Protein AF-A0A2N5VYJ1-F1 (afdb_monomer_lite)

pLDDT: mean 76.01, std 21.29, range [32.59, 98.25]

Organism: NCBI:txid200324

Radius of gyration: 21.52 Å; chains: 1; bounding box: 70×34×69 Å

Foldseek 3Di:
DDDDPDDQALLVLLVVLCVCLVDVLNVVVVVVVVVVCVVVVVDDPQCVLLVVVQSLLLVLLLVLCVVPPPPCPPPRDPVNDARRLRDKGFPQSSCCSSPVDHLVPDDQDPDDPVLSCQNRPQWIFFAREEDEDADADELVNLLVCVVNRYWYAYDPPQFPAGIKHWIFRHDPPDPDRDSQRIEIEGEAGDDPVDPDDPVPDCVQVDCVNRVYHRPYPHDYGYHYHYPDDPPDPDPDDDDDDDDDDDDRPDPDPPDDDDPPDDDDDD

Sequence (266 aa):
MLVSEYPSQFTLSSAANSYLARDDAWLIQFISILTLTRRQGYVNTGDIGEIVSHIILLRAMQETMKKTRPNTGANSDPNSLTMPFGHSVPLVDFLETLTGMTRDKLDFGPIDDENKTKLLDEGQLFWNHFVSIDFTPTSADLLQQLYRGAAVQYKPYQKEFDPLFTIYLKSEQDDTLEENRITMCGVQVQNWKQTYKLDAEPRHSTPSNAGINLKQRNPYLVLSFSLSDSKSHPKTLQGDKTWPQVSPPALLPPQSESTTTPKRAL

Structure (mmCIF, N/CA/C/O backbone):
data_AF-A0A2N5VYJ1-F1
#
_entry.id   AF-A0A2N5VYJ1-F1
#
loop_
_atom_site.group_PDB
_atom_site.id
_atom_site.type_symbol
_atom_site.label_atom_id
_atom_site.label_alt_id
_atom_site.label_comp_id
_atom_site.label_asym_id
_atom_site.label_entity_id
_atom_site.label_seq_id
_atom_site.pdbx_PDB_ins_code
_atom_site.Cartn_x
_atom_site.Cartn_y
_atom_site.Cartn_z
_atom_site.occupancy
_atom_site.B_iso_or_equiv
_atom_site.auth_seq_id
_atom_site.auth_comp_id
_atom_site.auth_asym_id
_atom_site.auth_atom_id
_atom_site.pdbx_PDB_model_num
ATOM 1 N N . MET A 1 1 ? 16.291 12.386 -15.757 1.00 38.22 1 MET A N 1
ATOM 2 C CA . MET A 1 1 ? 14.994 12.396 -15.054 1.00 38.22 1 MET A CA 1
ATOM 3 C C . MET A 1 1 ? 13.900 12.373 -16.109 1.00 38.22 1 MET A C 1
ATOM 5 O O . MET A 1 1 ? 13.793 13.325 -16.868 1.00 38.22 1 MET A O 1
ATOM 9 N N . LEU A 1 2 ? 13.186 11.255 -16.236 1.00 40.91 2 LEU A N 1
ATOM 10 C CA . LEU A 1 2 ? 11.995 11.156 -17.084 1.00 40.91 2 LEU A CA 1
ATOM 11 C C . LEU A 1 2 ? 10.824 11.675 -16.247 1.00 40.91 2 LEU A C 1
ATOM 13 O O . LEU A 1 2 ? 10.427 11.019 -15.290 1.00 40.91 2 LEU A O 1
ATOM 17 N N . VAL A 1 3 ? 10.339 12.876 -16.557 1.00 44.59 3 VAL A N 1
ATOM 18 C CA . VAL A 1 3 ? 9.156 13.458 -15.912 1.00 44.59 3 VAL A CA 1
ATOM 19 C C . VAL A 1 3 ? 8.003 13.303 -16.884 1.00 44.59 3 VAL A C 1
ATOM 21 O O . VAL A 1 3 ? 8.050 13.853 -17.981 1.00 44.59 3 VAL A O 1
ATOM 24 N N . SER A 1 4 ? 6.988 12.532 -16.507 1.00 47.53 4 SER A N 1
ATOM 25 C CA . SER A 1 4 ? 5.709 12.585 -17.209 1.00 47.53 4 SER A CA 1
ATOM 26 C C . SER A 1 4 ? 4.923 13.752 -16.627 1.00 47.53 4 SER A C 1
ATOM 28 O O . SER A 1 4 ? 4.545 13.716 -15.459 1.00 47.53 4 SER A O 1
ATOM 30 N N . GLU A 1 5 ? 4.715 14.800 -17.423 1.00 44.56 5 GLU A N 1
ATOM 31 C CA . GLU A 1 5 ? 3.908 15.970 -17.043 1.00 44.56 5 GLU A CA 1
ATOM 32 C C . GLU A 1 5 ? 2.399 15.722 -17.193 1.00 44.56 5 GLU A C 1
ATOM 34 O O . GLU A 1 5 ? 1.588 16.615 -16.950 1.00 44.56 5 GLU A O 1
ATOM 39 N N . TYR A 1 6 ? 1.994 14.510 -17.588 1.00 52.12 6 TYR A N 1
ATOM 40 C CA . TYR A 1 6 ? 0.580 14.173 -17.639 1.00 52.12 6 TYR A CA 1
ATOM 41 C C . TYR A 1 6 ? 0.013 14.115 -16.216 1.00 52.12 6 TYR A C 1
ATOM 43 O O . TYR A 1 6 ? 0.545 13.372 -15.384 1.00 52.12 6 TYR A O 1
ATOM 51 N N . PRO A 1 7 ? -1.076 14.853 -15.917 1.00 57.19 7 PRO A N 1
ATOM 52 C CA . PRO A 1 7 ? -1.750 14.716 -14.636 1.00 57.19 7 PRO A CA 1
ATOM 53 C C . PRO A 1 7 ? -2.136 13.251 -14.460 1.00 57.19 7 PRO A C 1
ATOM 55 O O . PRO A 1 7 ? -2.569 12.607 -15.417 1.00 57.19 7 PRO A O 1
ATOM 58 N N . SER A 1 8 ? -1.952 12.708 -13.256 1.00 63.72 8 SER A N 1
ATOM 59 C CA . SER A 1 8 ? -2.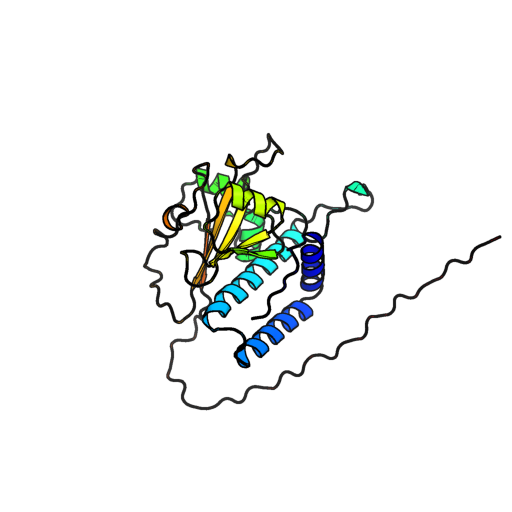283 11.309 -13.018 1.00 63.72 8 SER A CA 1
ATOM 60 C C . SER A 1 8 ? -3.781 11.094 -13.259 1.00 63.72 8 SER A C 1
ATOM 62 O O . SER A 1 8 ? -4.636 11.602 -12.533 1.00 63.72 8 SER A O 1
ATOM 64 N N . GLN A 1 9 ? -4.103 10.416 -14.360 1.00 73.69 9 GLN A N 1
ATOM 65 C CA . GLN A 1 9 ? -5.475 10.125 -14.750 1.00 73.69 9 GLN A CA 1
ATOM 66 C C . GLN A 1 9 ? -5.776 8.691 -14.357 1.00 73.69 9 GLN A C 1
ATOM 68 O O . GLN A 1 9 ? -5.181 7.755 -14.893 1.00 73.69 9 GLN A O 1
ATOM 73 N N . PHE A 1 10 ? -6.736 8.534 -13.449 1.00 74.62 10 PHE A N 1
ATOM 74 C CA . PHE A 1 10 ? -7.190 7.246 -12.937 1.00 74.62 10 PHE A CA 1
ATOM 75 C C . PHE A 1 10 ? -7.404 6.196 -14.045 1.00 74.62 10 PHE A C 1
ATOM 77 O O . PHE A 1 10 ? -6.930 5.065 -13.936 1.00 74.62 10 PHE A O 1
ATOM 84 N N . THR A 1 11 ? -8.036 6.593 -15.153 1.00 79.56 11 THR A N 1
ATOM 85 C CA . THR A 1 11 ? -8.308 5.733 -16.314 1.00 79.56 11 THR A CA 1
ATOM 86 C C . THR A 1 11 ? -7.036 5.249 -17.013 1.00 79.56 11 THR A C 1
ATOM 88 O O . THR A 1 11 ? -6.935 4.071 -17.355 1.00 79.56 11 THR A O 1
ATOM 91 N N . LEU A 1 12 ? -6.044 6.126 -17.207 1.00 83.25 12 LEU A N 1
ATOM 92 C CA . LEU A 1 12 ? -4.772 5.754 -17.837 1.00 83.25 12 LEU A CA 1
ATOM 93 C C . LEU A 1 12 ? -3.963 4.828 -16.927 1.00 83.25 12 LEU A C 1
ATOM 95 O O . LEU A 1 12 ? -3.415 3.833 -17.398 1.00 83.25 12 LEU A O 1
ATOM 99 N N . SER A 1 13 ? -3.945 5.107 -15.621 1.00 85.50 13 SER A N 1
ATOM 100 C CA . SER A 1 13 ? -3.314 4.233 -14.630 1.00 85.50 13 SER A CA 1
ATOM 101 C C . SER A 1 13 ? -3.974 2.852 -14.604 1.00 85.50 13 SER A C 1
ATOM 103 O O . SER A 1 13 ? -3.278 1.839 -14.620 1.00 85.50 13 SER A O 1
ATOM 105 N N . SER A 1 14 ? -5.307 2.779 -14.642 1.00 85.81 14 SER A N 1
ATOM 106 C CA . SER A 1 14 ? -6.056 1.516 -14.730 1.00 85.81 14 SER A CA 1
ATOM 107 C C . SER A 1 14 ? -5.715 0.726 -16.005 1.00 85.81 14 SER A C 1
ATOM 109 O O . SER A 1 14 ? -5.438 -0.477 -15.939 1.00 85.81 14 SER A O 1
ATOM 111 N N . ALA A 1 15 ? -5.632 1.392 -17.162 1.00 86.06 15 ALA A N 1
ATOM 112 C CA . ALA A 1 15 ? -5.220 0.758 -18.414 1.00 86.06 15 ALA A CA 1
ATOM 113 C C . ALA A 1 15 ? -3.768 0.244 -18.359 1.00 86.06 15 ALA A C 1
ATOM 115 O O . ALA A 1 15 ? -3.497 -0.885 -18.771 1.00 86.06 15 ALA A O 1
ATOM 116 N N . ALA A 1 16 ? -2.842 1.026 -17.795 1.00 86.50 16 ALA A N 1
ATOM 117 C CA . ALA A 1 16 ? -1.449 0.618 -17.614 1.00 86.50 16 ALA A CA 1
ATOM 118 C C . ALA A 1 16 ? -1.323 -0.602 -16.687 1.00 86.50 16 ALA A C 1
ATOM 120 O O . ALA A 1 16 ? -0.599 -1.544 -17.006 1.00 86.50 16 ALA A O 1
ATOM 121 N N . ASN A 1 17 ? -2.077 -0.635 -15.584 1.00 87.88 17 ASN A N 1
ATOM 122 C CA . ASN A 1 17 ? -2.140 -1.810 -14.711 1.00 87.88 17 ASN A CA 1
ATOM 123 C C . ASN A 1 17 ? -2.677 -3.030 -15.446 1.00 87.88 17 ASN A C 1
ATOM 125 O O . ASN A 1 17 ? -2.107 -4.109 -15.334 1.00 87.88 17 ASN A O 1
ATOM 129 N N . SER A 1 18 ? -3.723 -2.847 -16.250 1.00 86.88 18 SER A N 1
ATOM 130 C CA . SER A 1 18 ? -4.285 -3.924 -17.066 1.00 86.88 18 SER A CA 1
ATOM 131 C C . SER A 1 18 ? -3.264 -4.510 -18.027 1.00 86.88 18 SER A C 1
ATOM 133 O O . SER A 1 18 ? -3.185 -5.727 -18.172 1.00 86.88 18 SER A O 1
ATOM 135 N N . TYR A 1 19 ? -2.457 -3.653 -18.650 1.00 87.06 19 TYR A N 1
ATOM 136 C CA . TYR A 1 19 ? -1.388 -4.076 -19.541 1.00 87.06 19 TYR A CA 1
ATOM 137 C C . TYR A 1 19 ? -0.293 -4.852 -18.796 1.00 87.06 19 TYR A C 1
ATOM 139 O O . TYR A 1 19 ? 0.056 -5.960 -19.198 1.00 87.06 19 TYR A O 1
ATOM 147 N N . LEU A 1 20 ? 0.210 -4.304 -17.683 1.00 86.00 20 LEU A N 1
ATOM 148 C CA . LEU A 1 20 ? 1.278 -4.920 -16.885 1.00 86.00 20 LEU A CA 1
ATOM 149 C C . LEU A 1 20 ? 0.851 -6.235 -16.221 1.00 86.00 20 LEU A C 1
ATOM 151 O O . LEU A 1 20 ? 1.668 -7.135 -16.057 1.00 86.00 20 LEU A O 1
ATOM 155 N N . ALA A 1 21 ? -0.419 -6.354 -15.840 1.00 86.56 21 ALA A N 1
ATOM 156 C CA . ALA A 1 21 ? -0.949 -7.522 -15.149 1.00 86.56 21 ALA A CA 1
ATOM 157 C C . ALA A 1 21 ? -1.445 -8.631 -16.094 1.00 86.56 21 ALA A C 1
ATOM 159 O O . ALA A 1 21 ? -1.827 -9.699 -15.608 1.00 86.56 21 ALA A O 1
ATOM 160 N N . ARG A 1 22 ? -1.476 -8.379 -17.412 1.00 84.88 22 ARG A N 1
ATOM 161 C CA . ARG A 1 22 ? -1.956 -9.321 -18.436 1.00 84.88 22 ARG A CA 1
ATOM 162 C C . ARG A 1 22 ? -1.013 -10.504 -18.636 1.00 84.88 22 ARG A C 1
ATOM 164 O O . ARG A 1 22 ? -1.488 -11.618 -18.828 1.00 84.88 22 ARG A O 1
ATOM 171 N N . ASP A 1 23 ? 0.289 -10.245 -18.649 1.00 87.00 23 ASP A N 1
ATOM 172 C CA . ASP A 1 23 ? 1.327 -11.250 -18.875 1.00 87.00 23 ASP A CA 1
ATOM 173 C C . ASP A 1 23 ? 2.600 -10.832 -18.138 1.00 87.00 23 ASP A C 1
ATOM 175 O O . ASP A 1 23 ? 3.087 -9.707 -18.293 1.00 87.00 23 ASP A O 1
ATOM 179 N N . ASP A 1 24 ? 3.149 -11.749 -17.349 1.00 89.25 24 ASP A N 1
ATOM 180 C CA . ASP A 1 24 ? 4.354 -11.525 -16.556 1.00 89.25 24 ASP A CA 1
ATOM 181 C C . ASP A 1 24 ? 5.572 -11.217 -17.431 1.00 89.25 24 ASP A C 1
ATOM 183 O O . ASP A 1 24 ? 6.485 -10.522 -16.979 1.00 89.25 24 ASP A O 1
ATOM 187 N N . ALA A 1 25 ? 5.563 -11.630 -18.703 1.00 91.88 25 ALA A N 1
ATOM 188 C CA . ALA A 1 25 ? 6.578 -11.248 -19.677 1.00 91.88 25 ALA A CA 1
ATOM 189 C C . ALA A 1 25 ? 6.719 -9.719 -19.807 1.00 91.88 25 ALA A C 1
ATOM 191 O O . ALA A 1 25 ? 7.842 -9.219 -19.917 1.00 91.88 25 ALA A O 1
ATOM 192 N N . TRP A 1 26 ? 5.616 -8.962 -19.726 1.00 88.19 26 TRP A N 1
ATOM 193 C CA . TRP A 1 26 ? 5.655 -7.497 -19.790 1.00 88.19 26 TRP A CA 1
ATOM 194 C C . TRP A 1 26 ? 6.308 -6.888 -18.558 1.00 88.19 26 TRP A C 1
ATOM 196 O O . TRP A 1 26 ? 7.148 -5.996 -18.687 1.00 88.19 26 TRP A O 1
ATOM 206 N N . LEU A 1 27 ? 5.968 -7.388 -17.369 1.00 88.62 27 LEU A N 1
ATOM 207 C CA . LEU A 1 27 ? 6.586 -6.937 -16.126 1.00 88.62 27 LEU A CA 1
ATOM 208 C C . LEU A 1 27 ? 8.090 -7.250 -16.118 1.00 88.62 27 LEU A C 1
ATOM 210 O O . LEU A 1 27 ? 8.900 -6.376 -15.809 1.00 88.62 27 LEU A O 1
ATOM 214 N N . ILE A 1 28 ? 8.475 -8.460 -16.536 1.00 90.75 28 ILE A N 1
ATOM 215 C CA . ILE A 1 28 ? 9.877 -8.879 -16.672 1.00 90.75 28 ILE A CA 1
ATOM 216 C C . ILE A 1 28 ? 10.625 -7.977 -17.660 1.00 90.75 28 ILE A C 1
ATOM 218 O O . ILE A 1 28 ? 11.751 -7.548 -17.384 1.00 90.75 28 ILE A O 1
ATOM 222 N N . GLN A 1 29 ? 10.012 -7.646 -18.798 1.00 90.06 29 GLN A N 1
ATOM 223 C CA . GLN A 1 29 ? 10.599 -6.728 -19.771 1.00 90.06 29 GLN A CA 1
ATOM 224 C C . GLN A 1 29 ? 10.783 -5.326 -19.178 1.00 90.06 29 GLN A C 1
ATOM 226 O O . GLN A 1 29 ? 11.846 -4.729 -19.349 1.00 90.06 29 GLN A O 1
ATOM 231 N N . PHE A 1 30 ? 9.799 -4.818 -18.433 1.00 87.50 30 PHE A N 1
ATOM 232 C CA . PHE A 1 30 ? 9.884 -3.516 -17.769 1.00 87.50 30 PHE A CA 1
ATOM 233 C C . PHE A 1 30 ? 11.028 -3.472 -16.750 1.00 87.50 30 PHE A C 1
ATOM 235 O O . PHE A 1 30 ? 11.848 -2.555 -16.775 1.00 87.50 30 PHE A O 1
ATOM 242 N N . ILE A 1 31 ? 11.146 -4.505 -15.908 1.00 90.06 31 ILE A N 1
ATOM 243 C CA . ILE A 1 31 ? 12.253 -4.657 -14.951 1.00 90.06 31 ILE A CA 1
ATOM 244 C C . ILE A 1 31 ? 13.599 -4.715 -15.686 1.00 90.06 31 ILE A C 1
ATOM 246 O O . ILE A 1 31 ? 14.575 -4.094 -15.256 1.00 90.06 31 ILE A O 1
ATOM 250 N N . SER A 1 32 ? 13.659 -5.416 -16.820 1.00 90.12 32 SER A N 1
ATOM 251 C CA . SER A 1 32 ? 14.871 -5.520 -17.640 1.00 90.12 32 SER A CA 1
ATOM 252 C C . SER A 1 32 ? 15.291 -4.163 -18.213 1.00 90.12 32 SER A C 1
ATOM 254 O O . SER A 1 32 ? 16.470 -3.808 -18.147 1.00 90.12 32 SER A O 1
ATOM 256 N N . ILE A 1 33 ? 14.334 -3.372 -18.711 1.00 88.50 33 ILE A N 1
ATOM 257 C CA . ILE A 1 33 ? 14.574 -2.011 -19.207 1.00 88.50 33 ILE A CA 1
ATOM 258 C C . ILE A 1 33 ? 15.045 -1.107 -18.065 1.00 88.50 33 ILE A C 1
ATOM 260 O O . ILE A 1 33 ? 16.092 -0.480 -18.195 1.00 88.50 33 ILE A O 1
ATOM 264 N N . LEU A 1 34 ? 14.355 -1.100 -16.919 1.00 86.25 34 LEU A N 1
ATOM 265 C CA . LEU A 1 34 ? 14.758 -0.313 -15.745 1.00 86.25 34 LEU A CA 1
ATOM 266 C C . LEU A 1 34 ? 16.176 -0.670 -15.279 1.00 86.25 34 LEU A C 1
ATOM 268 O O . LEU A 1 34 ? 16.982 0.209 -14.968 1.00 86.25 34 LEU A O 1
ATOM 272 N N . THR A 1 35 ? 16.518 -1.959 -15.305 1.00 86.31 35 THR A N 1
ATOM 273 C CA . THR A 1 35 ? 17.863 -2.449 -14.985 1.00 86.31 35 THR A CA 1
ATOM 274 C C . THR A 1 35 ? 18.906 -1.919 -15.970 1.00 86.31 35 THR A C 1
ATOM 276 O O . THR A 1 35 ? 19.990 -1.503 -15.551 1.00 86.31 35 THR A O 1
ATOM 279 N N . LEU A 1 36 ? 18.601 -1.905 -17.271 1.00 87.25 36 LEU A N 1
ATOM 280 C CA . LEU A 1 36 ? 19.482 -1.351 -18.300 1.00 87.25 36 LEU A CA 1
ATOM 281 C C . LEU A 1 36 ? 19.670 0.162 -18.121 1.00 87.25 36 LEU A C 1
ATOM 283 O O . LEU A 1 36 ? 20.806 0.631 -18.076 1.00 87.25 36 LEU A O 1
ATOM 287 N N . THR A 1 37 ? 18.579 0.908 -17.943 1.00 84.31 37 THR A N 1
ATOM 288 C CA . THR A 1 37 ? 18.587 2.359 -17.709 1.00 84.31 37 THR A CA 1
ATOM 289 C C . THR A 1 37 ? 19.411 2.718 -16.469 1.00 84.31 37 THR A C 1
ATOM 291 O O . THR A 1 37 ? 20.209 3.657 -16.493 1.00 84.31 37 THR A O 1
ATOM 294 N N . ARG A 1 38 ? 19.319 1.909 -15.406 1.00 81.94 38 ARG A N 1
ATOM 295 C CA . ARG A 1 38 ? 20.182 2.019 -14.223 1.00 81.94 38 ARG A CA 1
ATOM 296 C C . ARG A 1 38 ? 21.651 1.765 -14.546 1.00 81.94 38 ARG A C 1
ATOM 298 O O . ARG A 1 38 ? 22.508 2.511 -14.083 1.00 81.94 38 ARG A O 1
ATOM 305 N N . ARG A 1 39 ? 21.980 0.721 -15.318 1.00 83.00 39 ARG A N 1
ATOM 306 C CA . ARG A 1 39 ? 23.375 0.419 -15.714 1.00 83.00 39 ARG A CA 1
ATOM 307 C C . ARG A 1 39 ? 24.003 1.541 -16.540 1.00 83.00 39 ARG A C 1
ATOM 309 O O . ARG A 1 39 ? 25.209 1.730 -16.470 1.00 83.00 39 ARG A O 1
ATOM 316 N N . GLN A 1 40 ? 23.185 2.282 -17.276 1.00 84.38 40 GLN A N 1
ATOM 317 C CA . GLN A 1 40 ? 23.598 3.453 -18.046 1.00 84.38 40 GLN A CA 1
ATOM 318 C C . GLN A 1 40 ? 23.734 4.729 -17.194 1.00 84.38 40 GLN A C 1
ATOM 320 O O . GLN A 1 40 ? 24.115 5.769 -17.718 1.00 84.38 40 GLN A O 1
ATOM 325 N N . GLY A 1 41 ? 23.446 4.667 -15.888 1.00 80.00 41 GLY A N 1
ATOM 326 C CA . GLY A 1 41 ? 23.600 5.794 -14.964 1.00 80.00 41 GLY A CA 1
ATOM 327 C C . GLY A 1 41 ? 22.433 6.785 -14.956 1.00 80.00 41 GLY A C 1
ATOM 328 O O . GLY A 1 41 ? 22.541 7.833 -14.331 1.00 80.00 41 GLY A O 1
ATOM 329 N N . TYR A 1 42 ? 21.310 6.471 -15.610 1.00 79.75 42 TYR A N 1
ATOM 330 C CA . TYR A 1 42 ? 20.140 7.359 -15.660 1.00 79.75 42 TYR A CA 1
ATOM 331 C C . TYR A 1 42 ? 19.228 7.272 -14.424 1.00 79.75 42 TYR A C 1
ATOM 333 O O . TYR A 1 42 ? 18.311 8.083 -14.291 1.00 79.75 42 TYR A O 1
ATOM 341 N N . VAL A 1 43 ? 19.466 6.298 -13.540 1.00 74.75 43 VAL A N 1
ATOM 342 C CA . VAL A 1 43 ? 18.756 6.103 -12.264 1.00 74.75 43 VAL A CA 1
ATOM 343 C C . VAL A 1 43 ? 19.791 6.077 -11.146 1.00 74.75 43 VAL A C 1
ATOM 345 O O . VAL A 1 43 ? 20.752 5.301 -11.217 1.00 74.75 43 VAL A O 1
ATOM 348 N N . ASN A 1 44 ? 19.609 6.909 -10.117 1.00 70.44 44 ASN A N 1
ATOM 349 C CA . ASN A 1 44 ? 20.549 6.952 -9.004 1.00 70.44 44 ASN A CA 1
ATOM 350 C C . ASN A 1 44 ? 20.431 5.688 -8.157 1.00 70.44 44 ASN A C 1
ATOM 352 O O . ASN A 1 44 ? 19.380 5.064 -8.069 1.00 70.44 44 ASN A O 1
ATOM 356 N N . THR A 1 45 ? 21.514 5.320 -7.472 1.00 65.44 45 THR A N 1
ATOM 357 C CA . THR A 1 45 ? 21.496 4.139 -6.592 1.00 65.44 45 THR A CA 1
ATOM 358 C C . THR A 1 45 ? 20.547 4.311 -5.397 1.00 65.44 45 THR A C 1
ATOM 360 O O . THR A 1 45 ? 20.044 3.308 -4.902 1.00 65.44 45 THR A O 1
ATOM 363 N N . GLY A 1 46 ? 20.286 5.552 -4.962 1.00 64.56 46 GLY A N 1
ATOM 364 C CA . GLY A 1 46 ? 19.307 5.854 -3.909 1.00 64.56 46 GLY A CA 1
ATOM 365 C C . GLY A 1 46 ? 17.872 5.509 -4.315 1.00 64.56 46 GLY A C 1
ATOM 366 O O . GLY A 1 46 ? 17.155 4.895 -3.537 1.00 64.56 46 GLY A O 1
ATOM 367 N N . ASP A 1 47 ? 17.518 5.771 -5.573 1.00 74.12 47 ASP A N 1
ATOM 368 C CA . ASP A 1 47 ? 16.145 5.642 -6.081 1.00 74.12 47 ASP A CA 1
ATOM 369 C C . ASP A 1 47 ? 15.750 4.177 -6.365 1.00 74.12 47 ASP A C 1
ATOM 371 O O . ASP A 1 47 ? 14.583 3.862 -6.592 1.00 74.12 47 ASP A O 1
ATOM 375 N N . ILE A 1 48 ? 16.715 3.246 -6.377 1.00 79.12 48 ILE A N 1
ATOM 376 C CA . ILE A 1 48 ? 16.466 1.839 -6.737 1.00 79.12 48 ILE A CA 1
ATOM 377 C C . ILE A 1 48 ? 15.549 1.162 -5.718 1.00 79.12 48 ILE A C 1
ATOM 379 O O . ILE A 1 48 ? 14.661 0.415 -6.121 1.00 79.12 48 ILE A O 1
ATOM 383 N N . GLY A 1 49 ? 15.757 1.409 -4.421 1.00 78.94 49 GLY A N 1
ATOM 384 C CA . GLY A 1 49 ? 14.922 0.798 -3.384 1.00 78.94 49 GLY A CA 1
ATOM 385 C C . GLY A 1 49 ? 13.460 1.212 -3.516 1.00 78.94 49 GLY A C 1
ATOM 386 O O . GLY A 1 49 ? 12.578 0.359 -3.472 1.00 78.94 49 GLY A O 1
ATOM 387 N N . GLU A 1 50 ? 13.223 2.498 -3.770 1.00 83.38 50 GLU A N 1
ATOM 388 C CA . GLU A 1 50 ? 11.892 3.065 -3.996 1.00 83.38 50 GLU A CA 1
ATOM 389 C C . GLU A 1 50 ? 11.238 2.477 -5.255 1.00 83.38 50 GLU A C 1
ATOM 391 O O . GLU A 1 50 ? 10.091 2.041 -5.232 1.00 83.38 50 GLU A O 1
ATOM 396 N N . ILE A 1 51 ? 11.980 2.376 -6.363 1.00 86.12 51 ILE A N 1
ATOM 397 C CA . ILE A 1 51 ? 11.460 1.766 -7.597 1.00 86.12 51 ILE A CA 1
ATOM 398 C C . ILE A 1 51 ? 11.094 0.294 -7.368 1.00 86.12 51 ILE A C 1
ATOM 400 O O . ILE A 1 51 ? 10.034 -0.155 -7.807 1.00 86.12 51 ILE A O 1
ATOM 404 N N . VAL A 1 52 ? 11.953 -0.469 -6.686 1.00 87.88 52 VAL A N 1
ATOM 405 C CA . VAL A 1 52 ? 11.700 -1.887 -6.394 1.00 87.88 52 VAL A CA 1
ATOM 406 C C . VAL A 1 52 ? 10.497 -2.046 -5.467 1.00 87.88 52 VAL A C 1
ATOM 408 O O . VAL A 1 52 ? 9.649 -2.901 -5.730 1.00 87.88 52 VAL A O 1
ATOM 411 N N . SER A 1 53 ? 10.370 -1.218 -4.426 1.00 89.25 53 SER A N 1
ATOM 412 C CA . SER A 1 53 ? 9.217 -1.278 -3.527 1.00 89.25 53 SER A CA 1
ATOM 413 C C . SER A 1 53 ? 7.917 -0.937 -4.253 1.00 89.25 53 SER A C 1
ATOM 415 O O . SER A 1 53 ? 6.939 -1.658 -4.075 1.00 89.25 53 SER A O 1
ATOM 417 N N . HIS A 1 54 ? 7.906 0.052 -5.156 1.00 90.88 54 HIS A N 1
ATOM 418 C CA . HIS A 1 54 ? 6.733 0.332 -5.990 1.00 90.88 54 HIS A CA 1
ATOM 419 C C . HIS A 1 54 ? 6.334 -0.859 -6.852 1.00 90.88 54 HIS A C 1
ATOM 421 O O . HIS A 1 54 ? 5.150 -1.175 -6.927 1.00 90.88 54 HIS A O 1
ATOM 427 N N . ILE A 1 55 ? 7.296 -1.535 -7.488 1.00 91.69 55 ILE A N 1
ATOM 428 C CA . ILE A 1 55 ? 7.016 -2.710 -8.324 1.00 91.69 55 ILE A CA 1
ATOM 429 C C . ILE A 1 55 ? 6.381 -3.822 -7.483 1.00 91.69 55 ILE A C 1
ATOM 431 O O . ILE A 1 55 ? 5.367 -4.387 -7.891 1.00 91.69 55 ILE A O 1
ATOM 435 N N . ILE A 1 56 ? 6.940 -4.109 -6.302 1.00 93.69 56 ILE A N 1
ATOM 436 C CA . ILE A 1 56 ? 6.423 -5.138 -5.387 1.00 93.69 56 ILE A CA 1
ATOM 437 C C . ILE A 1 56 ? 5.009 -4.782 -4.916 1.00 93.69 56 ILE A C 1
ATOM 439 O O . ILE A 1 56 ? 4.097 -5.596 -5.047 1.00 93.69 56 ILE A O 1
ATOM 443 N N . LEU A 1 57 ? 4.811 -3.564 -4.405 1.00 95.50 57 LEU A N 1
ATOM 444 C CA . LEU A 1 57 ? 3.524 -3.103 -3.878 1.00 95.50 57 LEU A CA 1
ATOM 445 C C . LEU A 1 57 ? 2.451 -3.062 -4.970 1.00 95.50 57 LEU A C 1
ATOM 447 O O . LEU A 1 57 ? 1.328 -3.512 -4.747 1.00 95.50 57 LEU A O 1
ATOM 451 N N . LEU A 1 58 ? 2.793 -2.563 -6.163 1.00 93.62 58 LEU A N 1
ATOM 452 C CA . LEU A 1 58 ? 1.874 -2.518 -7.298 1.00 93.62 58 LEU A CA 1
ATOM 453 C C . LEU A 1 58 ? 1.492 -3.929 -7.745 1.00 93.62 58 LEU A C 1
ATOM 455 O O . LEU A 1 58 ? 0.314 -4.197 -7.972 1.00 93.62 58 LEU A O 1
ATOM 459 N N . ARG A 1 59 ? 2.460 -4.850 -7.828 1.00 94.12 59 ARG A N 1
ATOM 460 C CA . ARG A 1 59 ? 2.175 -6.233 -8.214 1.00 94.12 59 ARG A CA 1
ATOM 461 C C . ARG A 1 59 ? 1.331 -6.955 -7.165 1.00 94.12 59 ARG A C 1
ATOM 463 O O . ARG A 1 59 ? 0.388 -7.648 -7.536 1.00 94.12 59 ARG A O 1
ATOM 470 N N . ALA A 1 60 ? 1.616 -6.765 -5.878 1.00 95.94 60 ALA A N 1
ATOM 471 C CA . ALA A 1 60 ? 0.800 -7.315 -4.799 1.00 95.94 60 ALA A CA 1
ATOM 472 C C . ALA A 1 60 ? -0.642 -6.793 -4.872 1.00 95.94 60 ALA A C 1
ATOM 474 O O . ALA A 1 60 ? -1.583 -7.581 -4.786 1.00 95.94 60 ALA A O 1
ATOM 475 N N . MET A 1 61 ? -0.831 -5.494 -5.122 1.00 95.44 61 MET A N 1
ATOM 476 C CA . MET A 1 61 ? -2.158 -4.904 -5.306 1.00 95.44 61 MET A CA 1
ATOM 477 C C . MET A 1 61 ? -2.886 -5.499 -6.519 1.00 95.44 61 MET A C 1
ATOM 479 O O . MET A 1 61 ? -4.035 -5.918 -6.400 1.00 95.44 61 MET A O 1
ATOM 483 N N . GLN A 1 62 ? -2.208 -5.624 -7.666 1.00 93.00 62 GLN A N 1
ATOM 484 C CA . GLN A 1 62 ? -2.770 -6.245 -8.870 1.00 93.00 62 GLN A CA 1
ATOM 485 C C . GLN A 1 62 ? -3.225 -7.688 -8.618 1.00 93.00 62 GLN A C 1
ATOM 487 O O . GLN A 1 62 ? -4.343 -8.058 -8.976 1.00 93.00 62 GLN A O 1
ATOM 492 N N . GLU A 1 63 ? -2.383 -8.509 -7.992 1.00 93.75 63 GLU A N 1
ATOM 493 C CA . GLU A 1 63 ? -2.732 -9.897 -7.675 1.00 93.75 63 GLU A CA 1
ATOM 494 C C . GLU A 1 63 ? -3.865 -9.986 -6.649 1.00 93.75 63 GLU A C 1
ATOM 496 O O . GLU A 1 63 ? -4.748 -10.831 -6.783 1.00 93.75 63 GLU A O 1
ATOM 501 N N . THR A 1 64 ? -3.905 -9.074 -5.677 1.00 95.44 64 THR A N 1
ATOM 502 C CA . THR A 1 64 ? -5.004 -8.998 -4.706 1.00 95.44 64 THR A CA 1
ATOM 503 C C . THR A 1 64 ? -6.316 -8.661 -5.409 1.00 95.44 64 THR A C 1
ATOM 505 O O . THR A 1 64 ? -7.288 -9.395 -5.273 1.00 95.44 64 THR A O 1
ATOM 508 N N . MET A 1 65 ? -6.331 -7.619 -6.245 1.00 92.38 65 MET A N 1
ATOM 509 C CA . MET A 1 65 ? -7.505 -7.205 -7.020 1.00 92.38 65 MET A CA 1
ATOM 510 C C . MET A 1 65 ? -8.019 -8.307 -7.955 1.00 92.38 65 MET A C 1
ATOM 512 O O . MET A 1 65 ? -9.227 -8.427 -8.151 1.00 92.38 65 MET A O 1
ATOM 516 N N . LYS A 1 66 ? -7.129 -9.126 -8.536 1.00 89.31 66 LYS A N 1
ATOM 517 C CA . LYS A 1 66 ? -7.530 -10.292 -9.343 1.00 89.31 66 LYS A CA 1
ATOM 518 C C . LYS A 1 66 ? -8.270 -11.335 -8.502 1.00 89.31 66 LYS A C 1
ATOM 520 O O . LYS A 1 66 ? -9.279 -11.859 -8.966 1.00 89.31 66 LYS A O 1
ATOM 525 N N . LYS A 1 67 ? -7.784 -11.625 -7.290 1.00 90.06 67 LYS A N 1
ATOM 526 C CA . LYS A 1 67 ? -8.382 -12.610 -6.369 1.00 90.06 67 LYS A CA 1
ATOM 527 C C . LYS A 1 67 ? -9.712 -12.137 -5.785 1.00 90.06 67 LYS A C 1
ATOM 529 O O . LYS A 1 67 ? -10.620 -12.942 -5.624 1.00 90.06 67 LYS A O 1
ATOM 534 N N . THR A 1 68 ? -9.830 -10.843 -5.497 1.00 89.06 68 THR A N 1
ATOM 535 C CA . THR A 1 68 ? -11.013 -10.231 -4.868 1.00 89.06 68 THR A CA 1
ATOM 536 C C . THR A 1 68 ? -12.002 -9.662 -5.879 1.00 89.06 68 THR A C 1
ATOM 538 O O . THR A 1 68 ? -12.925 -8.935 -5.508 1.00 89.06 68 THR A O 1
ATOM 541 N N . ARG A 1 69 ? -11.809 -9.943 -7.175 1.00 81.06 69 ARG A N 1
ATOM 542 C CA . ARG A 1 69 ? -12.656 -9.404 -8.235 1.00 81.06 69 ARG A CA 1
ATOM 543 C C . ARG A 1 69 ? -14.121 -9.769 -7.957 1.00 81.06 69 ARG A C 1
ATOM 545 O O . ARG A 1 69 ? -14.419 -10.953 -7.794 1.00 81.06 69 ARG A O 1
ATOM 552 N N . PRO A 1 70 ? -15.046 -8.793 -7.958 1.00 69.06 70 PRO A N 1
ATOM 553 C CA . PRO A 1 70 ? -16.465 -9.087 -7.825 1.00 69.06 70 PRO A CA 1
ATOM 554 C C . PRO A 1 70 ? -16.896 -10.075 -8.914 1.00 69.06 70 PRO A C 1
ATOM 556 O O . PRO A 1 70 ? -16.593 -9.862 -10.094 1.00 69.06 70 PRO A O 1
ATOM 559 N N . ASN A 1 71 ? -17.579 -11.157 -8.526 1.00 59.06 71 ASN A N 1
ATOM 560 C CA . ASN A 1 71 ? -18.099 -12.165 -9.451 1.00 59.06 71 ASN A CA 1
ATOM 561 C C . ASN A 1 71 ? -19.077 -11.512 -10.438 1.00 59.06 71 ASN A C 1
ATOM 563 O O . ASN A 1 71 ? -20.271 -11.386 -10.183 1.00 59.06 71 ASN A O 1
ATOM 567 N N . THR A 1 72 ? -18.562 -11.112 -11.594 1.00 55.53 72 THR A N 1
ATOM 568 C CA . THR A 1 72 ? -19.339 -10.646 -12.742 1.00 55.53 72 THR A CA 1
ATOM 569 C C . THR A 1 72 ? -19.764 -11.888 -13.521 1.00 55.53 72 THR A C 1
ATOM 571 O O . THR A 1 72 ? -19.142 -12.288 -14.501 1.00 55.53 72 THR A O 1
ATOM 574 N N . GLY A 1 73 ? -20.775 -12.592 -13.003 1.00 50.44 73 GLY A N 1
ATOM 575 C CA . GLY A 1 73 ? -21.423 -13.687 -13.729 1.00 50.44 73 GLY A CA 1
ATOM 576 C C . GLY A 1 73 ? -22.116 -13.172 -14.996 1.00 50.44 73 GLY A C 1
ATOM 577 O O . GLY A 1 73 ? -22.413 -11.989 -15.097 1.00 50.44 73 GLY A O 1
ATOM 578 N N . ALA A 1 74 ? -22.434 -14.058 -15.943 1.00 51.03 74 ALA A N 1
ATOM 579 C CA . ALA A 1 74 ? -23.007 -13.734 -17.263 1.00 51.03 74 ALA A CA 1
ATOM 580 C C . ALA A 1 74 ? -24.338 -12.930 -17.269 1.00 51.03 74 ALA A C 1
ATOM 582 O O . ALA A 1 74 ? -24.804 -12.549 -18.337 1.00 51.03 74 ALA A O 1
ATOM 583 N N . ASN A 1 75 ? -24.922 -12.650 -16.098 1.00 49.81 75 ASN A N 1
ATOM 584 C CA . ASN A 1 75 ? -26.113 -11.815 -15.893 1.00 49.81 75 ASN A CA 1
ATOM 585 C C . ASN A 1 75 ? -25.796 -10.490 -15.169 1.00 49.81 75 ASN A C 1
ATOM 587 O O . ASN A 1 75 ? -26.675 -9.896 -14.546 1.00 49.81 75 ASN A O 1
ATOM 591 N N . SER A 1 76 ? -24.538 -10.053 -15.167 1.00 55.97 76 SER A N 1
ATOM 592 C CA . SER A 1 76 ? -24.121 -8.820 -14.507 1.00 55.97 76 SER A CA 1
ATOM 593 C C . SER A 1 76 ? -24.685 -7.597 -15.237 1.00 55.97 76 SER A C 1
ATOM 595 O O . SER A 1 76 ? -24.465 -7.440 -16.439 1.00 55.97 76 SER A O 1
ATOM 597 N N . ASP A 1 77 ? -25.405 -6.745 -14.501 1.00 57.25 77 ASP A N 1
ATOM 598 C CA . ASP A 1 77 ? -25.909 -5.440 -14.947 1.00 57.25 77 ASP A CA 1
ATOM 599 C C . ASP A 1 77 ? -24.799 -4.679 -15.703 1.00 57.25 77 ASP A C 1
ATOM 601 O O . ASP A 1 77 ? -23.677 -4.621 -15.196 1.00 57.25 77 ASP A O 1
ATOM 605 N N . PRO A 1 78 ? -25.030 -4.100 -16.893 1.00 52.25 78 PRO A N 1
ATOM 606 C CA . PRO A 1 78 ? -24.038 -3.254 -17.561 1.00 52.25 78 PRO A CA 1
ATOM 607 C C . PRO A 1 78 ? -23.500 -2.105 -16.681 1.00 52.25 78 PRO A C 1
ATOM 609 O O . PRO A 1 78 ? -22.367 -1.676 -16.896 1.00 52.25 78 PRO A O 1
ATOM 612 N N . ASN A 1 79 ? -24.233 -1.669 -15.646 1.00 52.12 79 ASN A N 1
ATOM 613 C CA . ASN A 1 79 ? -23.738 -0.724 -14.631 1.00 52.12 79 ASN A CA 1
ATOM 614 C C . ASN A 1 79 ? -22.802 -1.345 -13.574 1.00 52.12 79 ASN A C 1
ATOM 616 O O . ASN A 1 79 ? -22.177 -0.618 -12.806 1.00 52.12 79 ASN A O 1
ATOM 620 N N . SER A 1 80 ? -22.672 -2.671 -13.526 1.00 55.59 80 SER A N 1
ATOM 621 C CA . SER A 1 80 ? -21.745 -3.393 -12.638 1.00 55.59 80 SER A CA 1
ATOM 622 C C . SER A 1 80 ? -20.349 -3.591 -13.241 1.00 55.59 80 SER A C 1
ATOM 624 O O . SER A 1 80 ? -19.491 -4.239 -12.633 1.00 55.59 80 SER A O 1
ATOM 626 N N . LEU A 1 81 ? -20.096 -3.026 -14.430 1.00 60.66 81 LEU A N 1
ATOM 627 C CA . LEU A 1 81 ? -18.801 -3.093 -15.093 1.00 60.66 81 LEU A CA 1
ATOM 628 C C . LEU A 1 81 ? -17.754 -2.329 -14.273 1.00 60.66 81 LEU A C 1
ATOM 630 O O . LEU A 1 81 ? -17.642 -1.106 -14.329 1.00 60.66 81 LEU A O 1
ATOM 634 N N . THR A 1 82 ? -16.965 -3.067 -13.501 1.00 66.31 82 THR A N 1
ATOM 635 C CA . THR A 1 82 ? -15.869 -2.492 -12.727 1.00 66.31 82 THR A CA 1
ATOM 636 C C . THR A 1 82 ? -14.683 -2.236 -13.649 1.00 66.31 82 THR A C 1
ATOM 638 O O . THR A 1 82 ? -14.257 -3.132 -14.386 1.00 66.31 82 THR A O 1
ATOM 641 N N . MET A 1 83 ? -14.128 -1.021 -13.599 1.00 74.38 83 MET A N 1
ATOM 642 C CA . MET A 1 83 ? -12.857 -0.717 -14.259 1.00 74.38 83 MET A CA 1
ATOM 643 C C . MET A 1 83 ? -11.800 -1.741 -13.812 1.00 74.38 83 MET A C 1
ATOM 645 O O . MET A 1 83 ? -11.688 -2.002 -12.609 1.00 74.38 83 MET A O 1
ATOM 649 N N . PRO A 1 84 ? -11.015 -2.330 -14.731 1.00 75.31 84 PRO A N 1
ATOM 650 C CA . PRO A 1 84 ? -9.939 -3.236 -14.350 1.00 75.31 84 PRO A CA 1
ATOM 651 C C . PRO A 1 84 ? -8.984 -2.563 -13.358 1.00 75.31 84 PRO A C 1
ATOM 653 O O . PRO A 1 84 ? -8.548 -1.434 -13.589 1.00 75.31 84 PRO A O 1
ATOM 656 N N . PHE A 1 85 ? -8.649 -3.240 -12.259 1.00 83.44 85 PHE A N 1
ATOM 657 C CA . PHE A 1 85 ? -7.798 -2.671 -11.201 1.00 83.44 85 PHE A CA 1
ATOM 658 C C . PHE A 1 85 ? -8.330 -1.326 -10.662 1.00 83.44 85 PHE A C 1
ATOM 660 O O . PHE A 1 85 ? -7.570 -0.397 -10.380 1.00 83.44 85 PHE A O 1
ATOM 667 N N . GLY A 1 86 ? -9.659 -1.202 -10.604 1.00 84.69 86 GLY A N 1
ATOM 668 C CA . GLY A 1 86 ? -10.388 0.009 -10.238 1.00 84.69 86 GLY A CA 1
ATOM 669 C C . GLY A 1 86 ? -11.300 -0.156 -9.023 1.00 84.69 86 GLY A C 1
ATOM 670 O O . GLY A 1 86 ? -12.183 0.673 -8.832 1.00 84.69 86 GLY A O 1
ATOM 671 N N . HIS A 1 87 ? -11.111 -1.210 -8.224 1.00 87.75 87 HIS A N 1
ATOM 672 C CA . HIS A 1 87 ? -11.879 -1.475 -7.005 1.00 87.75 87 HIS A CA 1
ATOM 673 C C . HIS A 1 87 ? -10.985 -1.542 -5.767 1.00 87.75 87 HIS A C 1
ATOM 675 O O . HIS A 1 87 ? -9.802 -1.872 -5.864 1.00 87.75 87 HIS A O 1
ATOM 681 N N . SER A 1 88 ? -11.556 -1.228 -4.604 1.00 92.31 88 SER A N 1
ATOM 682 C CA . SER A 1 88 ? -10.868 -1.378 -3.323 1.00 92.31 88 SER A CA 1
ATOM 683 C C . SER A 1 88 ? -10.746 -2.846 -2.921 1.00 92.31 88 SER A C 1
ATOM 685 O O . SER A 1 88 ? -11.579 -3.673 -3.294 1.00 92.31 88 SER A O 1
ATOM 687 N N . VAL A 1 89 ? -9.735 -3.158 -2.117 1.00 95.06 89 VAL A N 1
ATOM 688 C CA . VAL A 1 89 ? -9.511 -4.498 -1.564 1.00 95.06 89 VAL A CA 1
ATOM 689 C C . VAL A 1 89 ? -9.352 -4.436 -0.043 1.00 95.06 89 VAL A C 1
ATOM 691 O O . VAL A 1 89 ? -8.828 -3.437 0.460 1.00 95.06 89 VAL A O 1
ATOM 694 N N . PRO A 1 90 ? -9.743 -5.483 0.702 1.00 97.06 90 PRO A N 1
ATOM 695 C CA . PRO A 1 90 ? -9.433 -5.579 2.123 1.00 97.06 90 PRO A CA 1
ATOM 696 C C . PRO A 1 90 ? -7.920 -5.539 2.384 1.00 97.06 90 PRO A C 1
ATOM 698 O O . PRO A 1 90 ? -7.132 -6.150 1.658 1.00 97.06 90 PRO A O 1
ATOM 701 N N . LEU A 1 91 ? -7.509 -4.840 3.447 1.00 97.94 91 LEU A N 1
ATOM 702 C CA . LEU A 1 91 ? -6.111 -4.760 3.882 1.00 97.94 91 LEU A CA 1
ATOM 703 C C . LEU A 1 91 ? -5.544 -6.156 4.149 1.00 97.94 91 LEU A C 1
ATOM 705 O O . LEU A 1 91 ? -4.418 -6.440 3.745 1.00 97.94 91 LEU A O 1
ATOM 709 N N . VAL A 1 92 ? -6.325 -7.030 4.790 1.00 97.56 92 VAL A N 1
ATOM 710 C CA . VAL A 1 92 ? -5.907 -8.405 5.081 1.00 97.56 92 VAL A CA 1
ATOM 711 C C . VAL A 1 92 ? -5.542 -9.165 3.803 1.00 97.56 92 VAL A C 1
ATOM 713 O O . VAL A 1 92 ? -4.418 -9.647 3.708 1.00 97.56 92 VAL A O 1
ATOM 716 N N . ASP A 1 93 ? -6.396 -9.161 2.776 1.00 98.12 93 ASP A N 1
ATOM 717 C CA . ASP A 1 93 ? -6.152 -9.877 1.513 1.00 98.12 93 ASP A CA 1
ATOM 718 C C . ASP A 1 93 ? -4.891 -9.374 0.793 1.00 98.12 93 ASP A C 1
ATOM 720 O O . ASP A 1 93 ? -4.143 -10.148 0.178 1.00 98.12 93 ASP A O 1
ATOM 724 N N . PHE A 1 94 ? -4.636 -8.064 0.879 1.00 98.25 94 PHE A N 1
ATOM 725 C CA . PHE A 1 94 ? -3.420 -7.457 0.349 1.00 98.25 94 PHE A CA 1
ATOM 726 C C . PHE A 1 94 ? -2.178 -7.920 1.108 1.00 98.25 94 PHE A C 1
ATOM 728 O O . PHE A 1 94 ? -1.193 -8.305 0.477 1.00 98.25 94 PHE A O 1
ATOM 735 N N . LEU A 1 95 ? -2.212 -7.915 2.443 1.00 97.88 95 LEU A N 1
ATOM 736 C CA . LEU A 1 95 ? -1.088 -8.361 3.267 1.00 97.88 95 LEU A CA 1
ATOM 737 C C . LEU A 1 95 ? -0.810 -9.852 3.078 1.00 97.88 95 LEU A C 1
ATOM 739 O O . LEU A 1 95 ? 0.355 -10.234 2.954 1.00 97.88 95 LEU A O 1
ATOM 743 N N . GLU A 1 96 ? -1.846 -10.685 2.977 1.00 97.75 96 GLU A N 1
ATOM 744 C CA . GLU A 1 96 ? -1.686 -12.109 2.674 1.00 97.75 96 GLU A CA 1
ATOM 745 C C . GLU A 1 96 ? -1.065 -12.316 1.287 1.00 97.75 96 GLU A C 1
ATOM 747 O O . GLU A 1 96 ? -0.169 -13.142 1.112 1.00 97.75 96 GLU A O 1
ATOM 752 N N . THR A 1 97 ? -1.472 -11.522 0.293 1.00 97.81 97 THR A N 1
ATOM 753 C CA . THR A 1 97 ? -0.887 -11.579 -1.054 1.00 97.81 97 THR A CA 1
ATOM 754 C C . THR A 1 97 ? 0.558 -11.082 -1.087 1.00 97.81 97 THR A C 1
ATOM 756 O O . THR A 1 97 ? 1.386 -11.680 -1.772 1.00 97.81 97 THR A O 1
ATOM 759 N N . LEU A 1 98 ? 0.874 -10.012 -0.356 1.00 97.00 98 LEU A N 1
ATOM 760 C CA . LEU A 1 98 ? 2.209 -9.420 -0.300 1.00 97.00 98 LEU A CA 1
ATOM 761 C C . LEU A 1 98 ? 3.216 -10.329 0.417 1.00 97.00 98 LEU A C 1
ATOM 763 O O . LEU A 1 98 ? 4.369 -10.419 0.000 1.00 97.00 98 LEU A O 1
ATOM 767 N N . THR A 1 99 ? 2.792 -10.981 1.500 1.00 95.19 99 THR A N 1
ATOM 768 C CA . THR A 1 99 ? 3.682 -11.745 2.393 1.00 95.19 99 THR A CA 1
ATOM 769 C C . THR A 1 99 ? 3.642 -13.253 2.153 1.00 95.19 99 THR A C 1
ATOM 771 O O . THR A 1 99 ? 4.579 -13.957 2.528 1.00 95.19 99 THR A O 1
ATOM 774 N N . GLY A 1 100 ? 2.560 -13.771 1.564 1.00 95.94 100 GLY A N 1
ATOM 775 C CA . GLY A 1 100 ? 2.270 -15.205 1.511 1.00 95.94 100 GLY A CA 1
ATOM 776 C C . GLY A 1 100 ? 1.868 -15.810 2.864 1.00 95.94 100 GLY A C 1
ATOM 777 O O . GLY A 1 100 ? 1.802 -17.034 2.983 1.00 95.94 100 GLY A O 1
ATOM 778 N N . MET A 1 101 ? 1.632 -14.985 3.889 1.00 96.12 101 MET A N 1
ATOM 779 C CA . MET A 1 101 ? 1.224 -15.411 5.230 1.00 96.12 101 MET A CA 1
ATOM 780 C C . MET A 1 101 ? -0.287 -15.288 5.396 1.00 96.12 101 MET A C 1
ATOM 782 O O . MET A 1 101 ? -0.892 -14.388 4.835 1.00 96.12 101 MET A O 1
ATOM 786 N N . THR A 1 102 ? -0.891 -16.171 6.187 1.00 96.12 102 THR A N 1
ATOM 787 C CA . THR A 1 102 ? -2.311 -16.084 6.550 1.00 96.12 102 THR A CA 1
ATOM 788 C C . THR A 1 102 ? -2.529 -15.067 7.669 1.00 96.12 102 THR A C 1
ATOM 790 O O . THR A 1 102 ? -1.613 -14.791 8.446 1.00 96.12 102 THR A O 1
ATOM 793 N N . ARG A 1 103 ? -3.753 -14.544 7.790 1.00 95.00 103 ARG A N 1
ATOM 794 C CA . ARG A 1 103 ? -4.170 -13.551 8.794 1.00 95.00 103 ARG A CA 1
ATOM 795 C C . ARG A 1 103 ? -3.654 -13.813 10.214 1.00 95.00 103 ARG A C 1
ATOM 797 O O . ARG A 1 103 ? -3.196 -12.888 10.880 1.00 95.00 103 ARG A O 1
ATOM 804 N N . ASP A 1 104 ? -3.732 -15.055 10.685 1.00 93.00 104 ASP A N 1
ATOM 805 C CA . ASP A 1 104 ? -3.305 -15.480 12.026 1.00 93.00 104 ASP A CA 1
ATOM 806 C C . ASP A 1 104 ? -1.783 -15.415 12.230 1.00 93.00 104 ASP A C 1
ATOM 808 O O . ASP A 1 104 ? -1.316 -15.259 13.356 1.00 93.00 104 ASP A O 1
ATOM 812 N N . LYS A 1 105 ? -1.015 -15.488 11.138 1.00 94.19 105 LYS A N 1
ATOM 813 C CA . LYS A 1 105 ? 0.453 -15.460 11.131 1.00 94.19 105 LYS A CA 1
ATOM 814 C C . LYS A 1 105 ? 1.033 -14.072 10.884 1.00 94.19 105 LYS A C 1
ATOM 816 O O . LYS A 1 105 ? 2.247 -13.913 10.972 1.00 94.19 105 LYS A O 1
ATOM 821 N N . LEU A 1 106 ? 0.197 -13.082 10.565 1.00 92.50 106 LEU A N 1
ATOM 822 C CA . LEU A 1 106 ? 0.647 -11.706 10.395 1.00 92.50 106 LEU A CA 1
ATOM 823 C C . LEU A 1 106 ? 1.063 -11.120 11.751 1.00 92.50 106 LEU A C 1
ATOM 825 O O . LEU A 1 106 ? 0.243 -10.967 12.669 1.00 92.50 106 LEU A O 1
ATOM 829 N N . ASP A 1 107 ? 2.343 -10.770 11.843 1.00 90.12 107 ASP A N 1
ATOM 830 C CA . ASP A 1 107 ? 2.928 -10.048 12.966 1.00 90.12 107 ASP A CA 1
ATOM 831 C C . ASP A 1 107 ? 2.847 -8.536 12.713 1.00 90.12 107 ASP A C 1
ATOM 833 O O . ASP A 1 107 ? 3.363 -8.028 11.718 1.00 90.12 107 ASP A O 1
ATOM 837 N N . PHE A 1 108 ? 2.170 -7.827 13.614 1.00 88.75 108 PHE A N 1
ATOM 838 C CA . PHE A 1 108 ? 2.002 -6.372 13.574 1.00 88.75 108 PHE A CA 1
ATOM 839 C C . PHE A 1 108 ? 2.897 -5.667 14.606 1.00 88.75 108 PHE A C 1
ATOM 841 O O . PHE A 1 108 ? 2.765 -4.463 14.827 1.00 88.75 108 PHE A O 1
ATOM 848 N N . GLY A 1 109 ? 3.808 -6.406 15.248 1.00 87.81 109 GLY A N 1
ATOM 849 C CA . GLY A 1 109 ? 4.650 -5.888 16.311 1.00 87.81 109 GLY A CA 1
ATOM 850 C C . GLY A 1 109 ? 3.823 -5.428 17.520 1.00 87.81 109 GLY A C 1
ATOM 851 O O . GLY A 1 109 ? 2.821 -6.060 17.863 1.00 87.81 109 GLY A O 1
ATOM 852 N N . PRO A 1 110 ? 4.233 -4.346 18.208 1.00 85.69 110 PRO A N 1
ATOM 853 C CA . PRO A 1 110 ? 3.571 -3.870 19.417 1.00 85.69 110 PRO A CA 1
ATOM 854 C C . PRO A 1 110 ? 2.274 -3.110 19.085 1.00 85.69 110 PRO A C 1
ATOM 856 O O . PRO A 1 110 ? 2.239 -1.881 19.095 1.00 85.69 110 PRO A O 1
ATOM 859 N N . ILE A 1 111 ? 1.203 -3.851 18.807 1.00 90.81 111 ILE A N 1
ATOM 860 C CA . ILE A 1 111 ? -0.170 -3.353 18.657 1.00 90.81 111 ILE A CA 1
ATOM 861 C C . ILE A 1 111 ? -1.092 -4.143 19.592 1.00 90.81 111 ILE A C 1
ATOM 863 O O . ILE A 1 111 ? -0.874 -5.333 19.816 1.00 90.81 111 ILE A O 1
ATOM 867 N N . ASP A 1 112 ? -2.107 -3.497 20.159 1.00 93.06 112 ASP A N 1
ATOM 868 C CA . ASP A 1 112 ? -3.149 -4.200 20.909 1.00 93.06 112 ASP A CA 1
ATOM 869 C C . ASP A 1 112 ? -4.133 -4.932 19.977 1.00 93.06 112 ASP A C 1
ATOM 871 O O . ASP A 1 112 ? -4.287 -4.595 18.798 1.00 93.06 112 ASP 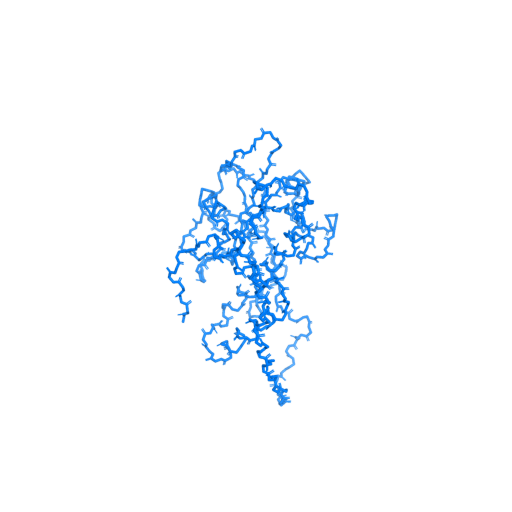A O 1
ATOM 875 N N . ASP A 1 113 ? -4.808 -5.946 20.521 1.00 93.56 113 ASP A N 1
ATOM 876 C CA . ASP A 1 113 ? -5.713 -6.809 19.756 1.00 93.56 113 ASP A CA 1
ATOM 877 C C . ASP A 1 113 ? -6.908 -6.046 19.164 1.00 93.56 113 ASP A C 1
ATOM 879 O O . ASP A 1 113 ? -7.366 -6.387 18.072 1.00 93.56 113 ASP A O 1
ATOM 883 N N . GLU A 1 114 ? -7.394 -4.998 19.839 1.00 95.25 114 GLU A N 1
ATOM 884 C CA . GLU A 1 114 ? -8.499 -4.161 19.357 1.00 95.25 114 GLU A CA 1
ATOM 885 C C . GLU A 1 114 ? -8.084 -3.410 18.086 1.00 95.25 114 GLU A C 1
ATOM 887 O O . GLU A 1 114 ? -8.738 -3.516 17.048 1.00 95.25 114 GLU A O 1
ATOM 892 N N . ASN A 1 115 ? -6.941 -2.726 18.122 1.00 95.19 115 ASN A N 1
ATOM 893 C CA . ASN A 1 115 ? -6.395 -2.000 16.981 1.00 95.19 115 ASN A CA 1
ATOM 894 C C . ASN A 1 115 ? -5.959 -2.924 15.834 1.00 95.19 115 ASN A C 1
ATOM 896 O O . ASN A 1 115 ? -6.152 -2.579 14.664 1.00 95.19 115 ASN A O 1
ATOM 900 N N . LYS A 1 116 ? -5.414 -4.109 16.142 1.00 95.31 116 LYS A N 1
ATOM 901 C CA . LYS A 1 116 ? -5.101 -5.134 15.133 1.00 95.31 116 LYS A CA 1
ATOM 902 C C . LYS A 1 116 ? -6.366 -5.610 14.422 1.00 95.31 116 LYS A C 1
ATOM 904 O O . LYS A 1 116 ? -6.397 -5.658 13.193 1.00 95.31 116 LYS A O 1
ATOM 909 N N . THR A 1 117 ? -7.403 -5.938 15.190 1.00 95.31 117 THR A N 1
ATOM 910 C CA . THR A 1 117 ? -8.700 -6.382 14.663 1.00 95.31 117 THR A CA 1
ATOM 911 C C . THR A 1 117 ? -9.317 -5.293 13.796 1.00 95.31 117 THR A C 1
ATOM 913 O O . THR A 1 117 ? -9.676 -5.558 12.652 1.00 95.31 117 THR A O 1
ATOM 916 N N . LYS A 1 118 ? -9.305 -4.044 14.274 1.00 95.75 118 LYS A N 1
ATOM 917 C CA . LYS A 1 118 ? -9.787 -2.882 13.526 1.00 95.75 118 LYS A CA 1
ATOM 918 C C . LYS A 1 118 ? -9.105 -2.732 12.164 1.00 95.75 118 LYS A C 1
ATOM 920 O O . LYS A 1 118 ? -9.785 -2.579 11.156 1.00 95.75 118 LYS A O 1
ATOM 925 N N . LEU A 1 119 ? -7.770 -2.804 12.106 1.00 96.12 119 LEU A N 1
ATOM 926 C CA . LEU A 1 119 ? -7.039 -2.722 10.835 1.00 96.12 119 LEU A CA 1
ATOM 927 C C . LEU A 1 119 ? -7.423 -3.852 9.875 1.00 96.12 119 LEU A C 1
ATOM 929 O O . LEU A 1 119 ? -7.626 -3.605 8.689 1.00 96.12 119 LEU A O 1
ATOM 933 N N . LEU A 1 120 ? -7.492 -5.085 10.373 1.00 96.12 120 LEU A N 1
ATOM 934 C CA . LEU A 1 120 ? -7.713 -6.258 9.534 1.00 96.12 120 LEU A CA 1
ATOM 935 C C . LEU A 1 120 ? -9.161 -6.391 9.042 1.00 96.12 120 LEU A C 1
ATOM 937 O O . LEU A 1 120 ? -9.360 -6.891 7.937 1.00 96.12 120 LEU A O 1
ATOM 941 N N . ASP A 1 121 ? -10.141 -5.961 9.837 1.00 95.19 121 ASP A N 1
ATOM 942 C CA . ASP A 1 121 ? -11.568 -6.099 9.513 1.00 95.19 121 ASP A CA 1
ATOM 943 C C . ASP A 1 121 ? -12.125 -4.883 8.774 1.00 95.19 121 ASP A C 1
ATOM 945 O O . ASP A 1 121 ? -12.863 -5.034 7.801 1.00 95.19 121 ASP A O 1
ATOM 949 N N . GLU A 1 122 ? -11.743 -3.674 9.187 1.00 95.94 122 GLU A N 1
ATOM 950 C CA . GLU A 1 122 ? -12.265 -2.437 8.596 1.00 95.94 122 GLU A CA 1
ATOM 951 C C . GLU A 1 122 ? -11.367 -1.909 7.473 1.00 95.94 122 GLU A C 1
ATOM 953 O O . GLU A 1 122 ? -11.823 -1.153 6.614 1.00 95.94 122 GLU A O 1
ATOM 958 N N . GLY A 1 123 ? -10.081 -2.272 7.462 1.00 97.00 123 GLY A N 1
ATOM 959 C CA . GLY A 1 123 ? -9.099 -1.709 6.543 1.00 97.00 123 GLY A CA 1
ATOM 960 C C . GLY A 1 123 ? -9.409 -2.021 5.083 1.00 97.00 123 GLY A C 1
ATOM 961 O O . GLY A 1 123 ? -9.404 -3.174 4.659 1.00 97.00 123 GLY A O 1
ATOM 962 N N . GLN A 1 124 ? -9.611 -0.972 4.294 1.00 96.56 124 GLN A N 1
ATOM 963 C CA . GLN A 1 124 ? -9.764 -1.015 2.847 1.00 96.56 124 GLN A CA 1
ATOM 964 C C . GLN A 1 124 ? -8.640 -0.229 2.182 1.00 96.56 124 GLN A C 1
ATOM 966 O O . GLN A 1 124 ? -8.255 0.859 2.618 1.00 96.56 124 GLN A O 1
ATOM 971 N N . LEU A 1 125 ? -8.133 -0.791 1.094 1.00 96.62 125 LEU A N 1
ATOM 972 C CA . LEU A 1 125 ? -7.043 -0.248 0.310 1.00 96.62 125 LEU A CA 1
ATOM 973 C C . LEU A 1 125 ? -7.501 0.049 -1.104 1.00 96.62 125 LEU A C 1
ATOM 975 O O . LEU A 1 125 ? -8.197 -0.757 -1.721 1.00 96.62 125 LEU A O 1
ATOM 979 N N . PHE A 1 126 ? -7.040 1.169 -1.648 1.00 93.94 126 PHE A N 1
ATOM 980 C CA . PHE A 1 126 ? -7.196 1.443 -3.064 1.00 93.94 126 PHE A CA 1
ATOM 981 C C . PHE A 1 126 ? -6.116 2.378 -3.595 1.00 93.94 126 PHE A C 1
ATOM 983 O O . PHE A 1 126 ? -6.023 3.538 -3.200 1.00 93.94 126 PHE A O 1
ATOM 990 N N . TRP A 1 127 ? -5.329 1.870 -4.537 1.00 94.06 127 TRP A N 1
ATOM 991 C CA . TRP A 1 127 ? -4.517 2.668 -5.443 1.00 94.06 127 TRP A CA 1
ATOM 992 C C . TRP A 1 127 ? -4.156 1.832 -6.668 1.00 94.06 127 TRP A C 1
ATOM 994 O O . TRP A 1 127 ? -4.123 0.604 -6.614 1.00 94.06 127 TRP A O 1
ATOM 1004 N N . ASN A 1 128 ? -3.839 2.497 -7.771 1.00 90.69 128 ASN A N 1
ATOM 1005 C CA . ASN A 1 128 ? -3.304 1.847 -8.967 1.00 90.69 128 ASN A CA 1
ATOM 1006 C C . ASN A 1 128 ? -2.052 2.555 -9.513 1.00 90.69 128 ASN A C 1
ATOM 1008 O O . ASN A 1 128 ? -1.453 2.111 -10.485 1.00 90.69 128 ASN A O 1
ATOM 1012 N N . HIS A 1 129 ? -1.608 3.644 -8.896 1.00 90.44 129 HIS A N 1
ATOM 1013 C CA . HIS A 1 129 ? -0.373 4.323 -9.275 1.00 90.44 129 HIS A CA 1
ATOM 1014 C C . HIS A 1 129 ? 0.223 5.069 -8.084 1.00 90.44 129 HIS A C 1
ATOM 1016 O O . HIS A 1 129 ? -0.437 5.244 -7.060 1.00 90.44 129 HIS A O 1
ATOM 1022 N N . PHE A 1 130 ? 1.469 5.513 -8.243 1.00 90.69 130 PHE A N 1
ATOM 1023 C CA . PHE A 1 130 ? 2.160 6.370 -7.286 1.00 90.69 130 PHE A CA 1
ATOM 1024 C C . PHE A 1 130 ? 2.231 7.803 -7.816 1.00 90.69 130 PHE A C 1
ATOM 1026 O O . PHE A 1 130 ? 2.397 8.018 -9.020 1.00 90.69 130 PHE A O 1
ATOM 1033 N N . VAL A 1 131 ? 2.120 8.781 -6.919 1.00 88.62 131 VAL A N 1
ATOM 1034 C CA . VAL A 1 131 ? 2.349 10.202 -7.202 1.00 88.62 131 VAL A CA 1
ATOM 1035 C C . VAL A 1 131 ? 3.416 10.751 -6.267 1.00 88.62 131 VAL A C 1
ATOM 1037 O O . VAL A 1 131 ? 3.424 10.453 -5.074 1.00 88.62 131 VAL A O 1
ATOM 1040 N N . SER A 1 132 ? 4.314 11.574 -6.801 1.00 86.81 132 SER A N 1
ATOM 1041 C CA . SER A 1 132 ? 5.341 12.229 -5.993 1.00 86.81 132 SER A CA 1
ATOM 1042 C C . SER A 1 132 ? 4.801 13.513 -5.364 1.00 86.81 132 SER A C 1
ATOM 1044 O O . SER A 1 132 ? 4.208 14.338 -6.060 1.00 86.81 132 SER A O 1
ATOM 1046 N N . ILE A 1 133 ? 5.056 13.709 -4.071 1.00 85.94 133 ILE A N 1
ATOM 1047 C CA . ILE A 1 133 ? 4.746 14.948 -3.346 1.00 85.94 133 ILE A CA 1
ATOM 1048 C C . ILE A 1 133 ? 5.994 15.501 -2.652 1.00 85.94 133 ILE A C 1
ATOM 1050 O O . ILE A 1 133 ? 6.933 14.769 -2.336 1.00 85.94 133 ILE A O 1
ATOM 1054 N N . ASP A 1 134 ? 5.997 16.803 -2.386 1.00 85.88 134 ASP A N 1
ATOM 1055 C CA . ASP A 1 134 ? 7.074 17.518 -1.688 1.00 85.88 134 ASP A CA 1
ATOM 1056 C C . ASP A 1 134 ? 6.640 18.176 -0.374 1.00 85.88 134 ASP A C 1
ATOM 1058 O O . ASP A 1 134 ? 7.393 18.934 0.233 1.00 85.88 134 ASP A O 1
ATOM 1062 N N . PHE A 1 135 ? 5.449 17.834 0.110 1.00 86.56 135 PHE A N 1
ATOM 1063 C CA . PHE A 1 135 ? 4.905 18.281 1.389 1.00 86.56 135 PHE A CA 1
ATOM 1064 C C . PHE A 1 135 ? 4.592 17.086 2.298 1.00 86.56 135 PHE A C 1
ATOM 1066 O O . PHE A 1 135 ? 4.694 15.929 1.888 1.00 86.56 135 PHE A O 1
ATOM 1073 N N . THR A 1 136 ? 4.317 17.332 3.583 1.00 89.00 136 THR A N 1
ATOM 1074 C CA . THR A 1 136 ? 3.842 16.284 4.508 1.00 89.00 136 THR A CA 1
ATOM 1075 C C . THR A 1 136 ? 2.323 16.225 4.427 1.00 89.00 136 THR A C 1
ATOM 1077 O O . THR A 1 136 ? 1.700 17.247 4.704 1.00 89.00 136 THR A O 1
ATOM 1080 N N . PRO A 1 137 ? 1.724 15.090 4.034 1.00 91.19 137 PRO A N 1
ATOM 1081 C CA . PRO A 1 137 ? 0.291 14.986 3.872 1.00 91.19 137 PRO A CA 1
ATOM 1082 C C . PRO A 1 137 ? -0.403 15.013 5.234 1.00 91.19 137 PRO A C 1
ATOM 1084 O O . PRO A 1 137 ? 0.074 14.454 6.223 1.00 91.19 137 PRO A O 1
ATOM 1087 N N . THR A 1 138 ? -1.561 15.649 5.257 1.00 93.06 138 THR A N 1
ATOM 1088 C CA . THR A 1 138 ? -2.575 15.540 6.306 1.00 93.06 138 THR A CA 1
ATOM 1089 C C . THR A 1 138 ? -3.542 14.395 5.989 1.00 93.06 138 THR A C 1
ATOM 1091 O O . THR A 1 138 ? -3.542 13.858 4.879 1.00 93.06 138 THR A O 1
ATOM 1094 N N . SER A 1 139 ? -4.430 14.035 6.921 1.00 93.81 139 SER A N 1
ATOM 1095 C CA . SER A 1 139 ? -5.535 13.105 6.624 1.00 93.81 139 SER A CA 1
ATOM 1096 C C . SER A 1 139 ? -6.410 13.551 5.446 1.00 93.81 139 SER A C 1
ATOM 1098 O O . SER A 1 139 ? -6.848 12.704 4.670 1.00 93.81 139 SER A O 1
ATOM 1100 N N . ALA A 1 140 ? -6.626 14.857 5.265 1.00 94.88 140 ALA A N 1
ATOM 1101 C CA . ALA A 1 140 ? -7.368 15.392 4.125 1.00 94.88 140 ALA A CA 1
ATOM 1102 C C . ALA A 1 140 ? -6.626 15.169 2.794 1.00 94.88 140 ALA A C 1
ATOM 1104 O O . ALA A 1 140 ? -7.242 14.763 1.808 1.00 94.88 140 ALA A O 1
ATOM 1105 N N . ASP A 1 141 ? -5.302 15.350 2.772 1.00 94.00 141 ASP A N 1
ATOM 1106 C CA . ASP A 1 141 ? -4.486 15.083 1.580 1.00 94.00 141 ASP A CA 1
ATOM 1107 C C . ASP A 1 141 ? -4.487 13.589 1.226 1.00 94.00 141 ASP A C 1
ATOM 1109 O O . ASP A 1 141 ? -4.595 13.222 0.054 1.00 94.00 141 ASP A O 1
ATOM 1113 N N . LEU A 1 142 ? -4.414 12.715 2.238 1.00 94.44 142 LEU A N 1
ATOM 1114 C CA . LEU A 1 142 ? -4.501 11.260 2.075 1.00 94.44 142 LEU A CA 1
ATOM 1115 C C . LEU A 1 142 ? -5.871 10.809 1.557 1.00 94.44 142 LEU A C 1
ATOM 1117 O O . LEU A 1 142 ? -5.937 9.928 0.695 1.00 94.44 142 LEU A O 1
ATOM 1121 N N . LEU A 1 143 ? -6.953 11.437 2.030 1.00 94.88 143 LEU A N 1
ATOM 1122 C CA . LEU A 1 143 ? -8.301 11.239 1.496 1.00 94.88 143 LEU A CA 1
ATOM 1123 C C . LEU A 1 143 ? -8.380 11.690 0.031 1.00 94.88 143 LEU A C 1
ATOM 1125 O O . LEU A 1 143 ? -8.938 10.987 -0.807 1.00 94.88 143 LEU A O 1
ATOM 1129 N N . GLN A 1 144 ? -7.780 12.832 -0.310 1.00 93.19 144 GLN A N 1
ATOM 1130 C CA . GLN A 1 144 ? -7.736 13.310 -1.690 1.00 93.19 144 GLN A CA 1
ATOM 1131 C C . GLN A 1 144 ? -6.976 12.341 -2.609 1.00 93.19 144 GLN A C 1
ATOM 1133 O O . GLN A 1 144 ? -7.419 12.094 -3.731 1.00 93.19 144 GLN A O 1
ATOM 1138 N N . GLN A 1 145 ? -5.856 11.764 -2.159 1.00 92.19 145 GLN A N 1
ATOM 1139 C CA . GLN A 1 145 ? -5.142 10.764 -2.961 1.00 92.19 145 GLN A CA 1
ATOM 1140 C C . GLN A 1 145 ? -5.926 9.453 -3.088 1.00 92.19 145 GLN A C 1
ATOM 1142 O O . GLN A 1 145 ? -5.924 8.861 -4.168 1.00 92.19 145 GLN A O 1
ATOM 1147 N N . LEU A 1 146 ? -6.675 9.053 -2.055 1.00 92.50 146 LEU A N 1
ATOM 1148 C CA . LEU A 1 146 ? -7.602 7.921 -2.134 1.00 92.50 146 LEU A CA 1
ATOM 1149 C C . LEU A 1 146 ? -8.665 8.145 -3.223 1.00 92.50 146 LEU A C 1
ATOM 1151 O O . LEU A 1 146 ? -8.853 7.274 -4.068 1.00 92.50 146 LEU A O 1
ATOM 1155 N N . TYR A 1 147 ? -9.280 9.335 -3.284 1.00 89.81 147 TYR A N 1
ATOM 1156 C CA . TYR A 1 147 ? -10.215 9.699 -4.362 1.00 89.81 147 TYR A CA 1
ATOM 1157 C C . TYR A 1 147 ? -9.585 9.627 -5.758 1.00 89.81 147 TYR A C 1
ATOM 1159 O O . TYR A 1 147 ? -10.270 9.349 -6.741 1.00 89.81 147 TYR A O 1
ATOM 1167 N N . ARG A 1 148 ? -8.275 9.870 -5.863 1.00 88.56 148 ARG A N 1
ATOM 1168 C CA . ARG A 1 148 ? -7.527 9.769 -7.124 1.00 88.56 148 ARG A CA 1
ATOM 1169 C C . ARG A 1 148 ? -7.074 8.343 -7.443 1.00 88.56 148 ARG A C 1
ATOM 1171 O O . ARG A 1 148 ? -6.582 8.114 -8.547 1.00 88.56 148 ARG A O 1
ATOM 1178 N N . GLY A 1 149 ? -7.210 7.400 -6.509 1.00 90.62 149 GLY A N 1
ATOM 1179 C CA . GLY A 1 149 ? -6.652 6.053 -6.620 1.00 90.62 149 GLY A CA 1
ATOM 1180 C C . GLY A 1 149 ? -5.120 6.049 -6.625 1.00 90.62 149 GLY A C 1
ATOM 1181 O O . GLY A 1 149 ? -4.513 5.275 -7.370 1.00 90.62 149 GLY A O 1
ATOM 1182 N N . ALA A 1 150 ? -4.494 6.932 -5.843 1.00 92.25 150 ALA A N 1
ATOM 1183 C CA . ALA A 1 150 ? -3.050 7.130 -5.814 1.00 92.25 150 ALA A CA 1
ATOM 1184 C C . ALA A 1 150 ? -2.442 6.809 -4.441 1.00 92.25 150 ALA A C 1
ATOM 1186 O O . ALA A 1 150 ? -2.935 7.257 -3.407 1.00 92.25 150 ALA A O 1
ATOM 1187 N N . ALA A 1 151 ? -1.322 6.091 -4.452 1.00 94.31 151 ALA A N 1
ATOM 1188 C CA . ALA A 1 151 ? -0.376 6.059 -3.346 1.00 94.31 151 ALA A CA 1
ATOM 1189 C C . ALA A 1 151 ? 0.644 7.195 -3.511 1.00 94.31 151 ALA A C 1
ATOM 1191 O O . ALA A 1 151 ? 0.847 7.729 -4.602 1.00 94.31 151 ALA A O 1
ATOM 1192 N N . VAL A 1 152 ? 1.288 7.577 -2.421 1.00 90.94 152 VAL A N 1
ATOM 1193 C CA . VAL A 1 152 ? 2.173 8.734 -2.341 1.00 90.94 152 VAL A CA 1
ATOM 1194 C C . VAL A 1 152 ? 3.620 8.279 -2.236 1.00 90.94 152 VAL A C 1
ATOM 1196 O O . VAL A 1 152 ? 3.926 7.325 -1.533 1.00 90.94 152 VAL A O 1
ATOM 1199 N N . GLN A 1 153 ? 4.517 9.000 -2.892 1.00 87.12 153 GLN A N 1
ATOM 1200 C CA . GLN A 1 153 ? 5.959 8.904 -2.701 1.00 87.12 153 GLN A CA 1
ATOM 1201 C C . GLN A 1 153 ? 6.489 10.283 -2.304 1.00 87.12 153 GLN A C 1
ATOM 1203 O O . GLN A 1 153 ? 6.159 11.287 -2.944 1.00 87.12 153 GLN A O 1
ATOM 1208 N N . TYR A 1 154 ? 7.321 10.356 -1.268 1.00 79.00 154 TYR A N 1
ATOM 1209 C CA . TYR A 1 154 ? 8.011 11.602 -0.936 1.00 79.00 154 TYR A CA 1
ATOM 1210 C C . TYR A 1 154 ? 9.172 11.861 -1.892 1.00 79.00 154 TYR A C 1
ATOM 1212 O O . TYR A 1 154 ? 9.810 10.931 -2.379 1.00 79.00 154 TYR A O 1
ATOM 1220 N N . LYS A 1 155 ? 9.494 13.135 -2.144 1.00 66.94 155 LYS A N 1
ATOM 1221 C CA . LYS A 1 155 ? 10.776 13.453 -2.782 1.00 66.94 155 LYS A CA 1
ATOM 1222 C C . LYS A 1 155 ? 11.937 12.920 -1.912 1.00 66.94 155 LYS A C 1
ATOM 1224 O O . LYS A 1 155 ? 11.861 13.036 -0.684 1.00 66.94 155 LYS A O 1
ATOM 1229 N N . PRO A 1 156 ? 13.003 12.375 -2.530 1.00 57.31 156 PRO A N 1
ATOM 1230 C CA . PRO A 1 156 ? 14.118 11.761 -1.815 1.00 57.31 156 PRO A CA 1
ATOM 1231 C C . PRO A 1 156 ? 14.714 12.657 -0.719 1.00 57.31 156 PRO A C 1
ATOM 1233 O O . PRO A 1 156 ? 14.730 13.884 -0.844 1.00 57.31 156 PRO A O 1
ATOM 1236 N N . TYR A 1 157 ? 15.268 12.022 0.320 1.00 54.53 157 TYR A N 1
ATOM 1237 C CA . TYR A 1 157 ? 16.020 12.631 1.435 1.00 54.53 157 TYR A CA 1
ATOM 1238 C C . TYR A 1 157 ? 15.223 13.402 2.492 1.00 54.53 157 TYR A C 1
ATOM 1240 O O . TYR A 1 157 ? 15.840 13.993 3.379 1.00 54.53 157 TYR A O 1
ATOM 1248 N N . GLN A 1 158 ? 13.889 13.417 2.433 1.00 52.06 158 GLN A N 1
ATOM 1249 C CA . GLN A 1 158 ? 13.121 14.296 3.316 1.00 52.06 158 GLN A CA 1
ATOM 1250 C C . GLN A 1 158 ? 12.442 13.624 4.511 1.00 52.06 158 GLN A C 1
ATOM 1252 O O . GLN A 1 158 ? 12.145 14.359 5.452 1.00 52.06 158 GLN A O 1
ATOM 1257 N N . LYS A 1 159 ? 12.150 12.309 4.528 1.00 61.84 159 LYS A N 1
ATOM 1258 C CA . LYS A 1 159 ? 11.238 11.736 5.548 1.00 61.84 159 LYS A CA 1
ATOM 1259 C C . LYS A 1 159 ? 11.500 10.280 5.922 1.00 61.84 159 LYS A C 1
ATOM 1261 O O . LYS A 1 159 ? 12.268 9.575 5.287 1.00 61.84 159 LYS A O 1
ATOM 1266 N N . GLU A 1 160 ? 10.822 9.881 6.994 1.00 71.44 160 GLU A N 1
ATOM 1267 C CA . GLU A 1 160 ? 10.892 8.591 7.688 1.00 71.44 160 GLU A CA 1
ATOM 1268 C C . GLU A 1 160 ? 10.236 7.420 6.929 1.00 71.44 160 GLU A C 1
ATOM 1270 O O . GLU A 1 160 ? 10.394 6.266 7.324 1.00 71.44 160 GLU A O 1
ATOM 1275 N N . PHE A 1 161 ? 9.525 7.706 5.834 1.00 79.81 161 PHE A N 1
ATOM 1276 C CA . PHE A 1 161 ? 8.890 6.724 4.954 1.00 79.81 161 PHE A CA 1
ATOM 1277 C C . PHE A 1 161 ? 9.270 6.995 3.495 1.00 79.81 161 PHE A C 1
ATOM 1279 O O . PHE A 1 161 ? 9.383 8.157 3.103 1.00 79.81 161 PHE A O 1
ATOM 1286 N N . ASP A 1 162 ? 9.400 5.926 2.709 1.00 81.19 162 ASP A N 1
ATOM 1287 C CA . ASP A 1 162 ? 9.625 5.966 1.263 1.00 81.19 162 ASP A CA 1
ATOM 1288 C C . ASP A 1 162 ? 8.260 6.149 0.547 1.00 81.19 162 ASP A C 1
ATOM 1290 O O . ASP A 1 162 ? 7.801 7.298 0.468 1.00 81.19 162 ASP A O 1
ATOM 1294 N N . PRO A 1 163 ? 7.517 5.108 0.089 1.00 88.44 163 PRO A N 1
ATOM 1295 C CA . PRO A 1 163 ? 6.116 5.300 -0.257 1.00 88.44 163 PRO A CA 1
ATOM 1296 C C . PRO A 1 163 ? 5.186 5.203 0.958 1.00 88.44 163 PRO A C 1
ATOM 1298 O O . PRO A 1 163 ? 5.464 4.554 1.969 1.00 88.44 163 PRO A O 1
ATOM 1301 N N . LEU A 1 164 ? 4.024 5.827 0.816 1.00 91.94 164 LEU A N 1
ATOM 1302 C CA . LEU A 1 164 ? 2.920 5.825 1.761 1.00 91.94 164 LEU A CA 1
ATOM 1303 C C . LEU A 1 164 ? 1.622 5.556 1.003 1.00 91.94 164 LEU A C 1
ATOM 1305 O O . LEU A 1 164 ? 1.385 6.133 -0.057 1.00 91.94 164 LEU A O 1
ATOM 1309 N N . PHE A 1 165 ? 0.748 4.717 1.549 1.00 95.12 165 PHE A N 1
ATOM 1310 C CA . PHE A 1 165 ? -0.597 4.533 1.004 1.00 95.12 165 PHE A CA 1
ATOM 1311 C C . PHE A 1 165 ? -1.668 4.658 2.083 1.00 95.12 165 PHE A C 1
ATOM 1313 O O . PHE A 1 165 ? -1.442 4.376 3.261 1.00 95.12 165 PHE A O 1
ATOM 1320 N N . THR A 1 166 ? -2.841 5.125 1.666 1.00 96.69 166 THR A N 1
ATOM 1321 C CA . THR A 1 166 ? -3.987 5.353 2.543 1.00 96.69 166 THR A CA 1
ATOM 1322 C C . THR A 1 166 ? -4.665 4.027 2.881 1.00 96.69 166 THR A C 1
ATOM 1324 O O . THR A 1 166 ? -4.913 3.211 1.994 1.00 96.69 166 THR A O 1
ATOM 1327 N N . ILE A 1 167 ? -5.006 3.842 4.156 1.00 97.62 167 ILE A N 1
ATOM 1328 C CA . ILE A 1 167 ? -5.934 2.808 4.622 1.00 97.62 167 ILE A CA 1
ATOM 1329 C C . ILE A 1 167 ? -7.224 3.534 5.011 1.00 97.62 167 ILE A C 1
ATOM 1331 O O . ILE A 1 167 ? -7.199 4.434 5.853 1.00 97.62 167 ILE A O 1
ATOM 1335 N N . TYR A 1 168 ? -8.345 3.158 4.405 1.00 96.62 168 TYR A N 1
ATOM 1336 C CA . TYR A 1 168 ? -9.663 3.642 4.810 1.00 96.62 168 TYR A CA 1
ATOM 1337 C C . TYR A 1 168 ? -10.321 2.612 5.726 1.00 96.62 168 TYR A C 1
ATOM 1339 O O . TYR A 1 168 ? -10.460 1.455 5.345 1.00 96.62 168 TYR A O 1
ATOM 1347 N N . LEU A 1 169 ? -10.716 3.021 6.928 1.00 95.88 169 LEU A N 1
ATOM 1348 C CA . LEU A 1 169 ? -11.399 2.161 7.893 1.00 95.88 169 LEU A CA 1
ATOM 1349 C C . LEU A 1 169 ? -12.902 2.178 7.602 1.00 95.88 169 LEU A C 1
ATOM 1351 O O . LEU A 1 169 ? -13.615 3.108 7.984 1.00 95.88 169 LEU A O 1
ATOM 1355 N N . LYS A 1 170 ? -13.370 1.178 6.854 1.00 92.88 170 LYS A N 1
ATOM 1356 C CA . LYS A 1 170 ? -14.768 1.053 6.449 1.00 92.88 170 LYS A CA 1
ATOM 1357 C C . LYS A 1 170 ? -15.623 0.576 7.621 1.00 92.88 170 LYS A C 1
ATOM 1359 O O . LYS A 1 170 ? -15.372 -0.479 8.187 1.00 92.88 170 LYS A O 1
ATOM 1364 N N . SER A 1 171 ? -16.690 1.319 7.912 1.00 84.25 171 SER A N 1
ATOM 1365 C CA . SER A 1 171 ? -17.770 0.860 8.789 1.00 84.25 171 SER A CA 1
ATOM 1366 C C . SER A 1 171 ? -18.912 0.284 7.961 1.00 84.25 171 SER A C 1
ATOM 1368 O O . SER A 1 171 ? -19.198 0.776 6.872 1.00 84.25 171 SER A O 1
ATOM 1370 N N . GLU A 1 172 ? -19.619 -0.701 8.507 1.00 75.56 172 GLU A N 1
ATOM 1371 C CA . GLU A 1 172 ? -20.823 -1.275 7.891 1.00 75.56 172 GLU A CA 1
ATOM 1372 C C . GLU A 1 172 ? -22.003 -0.292 7.808 1.00 75.56 172 GLU A C 1
ATOM 1374 O O . GLU A 1 172 ? -22.964 -0.540 7.087 1.00 75.56 172 GLU A O 1
ATOM 1379 N N . GLN A 1 173 ? -21.954 0.811 8.560 1.00 71.31 173 GLN A N 1
ATOM 1380 C CA . GLN A 1 173 ? -23.099 1.703 8.767 1.00 71.31 173 GLN A CA 1
ATOM 1381 C C . GLN A 1 173 ? -23.106 2.940 7.858 1.00 71.31 173 GLN A C 1
ATOM 1383 O O . GLN A 1 173 ? -24.114 3.641 7.817 1.00 71.31 173 GLN A O 1
ATOM 1388 N N . ASP A 1 174 ? -22.003 3.239 7.165 1.00 68.69 174 ASP A N 1
ATOM 1389 C CA . ASP A 1 174 ? -21.876 4.464 6.369 1.00 68.69 174 ASP A CA 1
ATOM 1390 C C . ASP A 1 174 ? -20.916 4.273 5.191 1.00 68.69 174 ASP A C 1
ATOM 1392 O O . ASP A 1 174 ? -19.739 3.951 5.390 1.00 68.69 174 ASP A O 1
ATOM 1396 N N . ASP A 1 175 ? -21.437 4.511 3.987 1.00 71.69 175 ASP A N 1
ATOM 1397 C CA . ASP A 1 175 ? -20.706 4.461 2.717 1.00 71.69 175 ASP A CA 1
ATOM 1398 C C . ASP A 1 175 ? -20.020 5.798 2.371 1.00 71.69 175 ASP A C 1
ATOM 1400 O O . ASP A 1 175 ? -19.301 5.898 1.373 1.00 71.69 175 ASP A O 1
ATOM 1404 N N . THR A 1 176 ? -20.213 6.840 3.183 1.00 82.50 176 THR A N 1
ATOM 1405 C CA . THR A 1 176 ? -19.582 8.144 2.979 1.00 82.50 176 THR A CA 1
ATOM 1406 C C . THR A 1 176 ? -18.099 8.086 3.350 1.00 82.50 176 THR A C 1
ATOM 1408 O O . THR A 1 176 ? -17.700 7.697 4.452 1.00 82.50 176 THR A O 1
ATOM 1411 N N . LEU A 1 177 ? -17.234 8.505 2.421 1.00 86.06 177 LEU A N 1
ATOM 1412 C CA . LEU A 1 177 ? -15.800 8.616 2.683 1.00 86.06 177 LEU A CA 1
ATOM 1413 C C . LEU A 1 177 ? -15.515 9.835 3.566 1.00 86.06 177 LEU A C 1
ATOM 1415 O O . LEU A 1 177 ? -15.413 10.967 3.090 1.00 86.06 177 LEU A O 1
ATOM 1419 N N . GLU A 1 178 ? -15.358 9.580 4.860 1.00 92.00 178 GLU A N 1
ATOM 1420 C CA . GLU A 1 178 ? -15.030 10.587 5.861 1.00 92.00 178 GLU A CA 1
ATOM 1421 C C . GLU A 1 178 ? -13.535 10.613 6.212 1.00 92.00 178 GLU A C 1
ATOM 1423 O O . GLU A 1 178 ? -12.858 9.589 6.313 1.00 92.00 178 GLU A O 1
ATOM 1428 N N . GLU A 1 179 ? -13.017 11.811 6.478 1.00 94.12 179 GLU A N 1
ATOM 1429 C CA . GLU A 1 179 ? -11.611 12.030 6.840 1.00 94.12 179 GLU A CA 1
ATOM 1430 C C . GLU A 1 179 ? -11.214 11.387 8.187 1.00 94.12 179 GLU A C 1
ATOM 1432 O O . GLU A 1 179 ? -10.074 10.972 8.375 1.00 94.12 179 GLU A O 1
ATOM 1437 N N . ASN A 1 180 ? -12.145 11.279 9.140 1.00 94.62 180 ASN A N 1
ATOM 1438 C CA . ASN A 1 180 ? -11.917 10.666 10.461 1.00 94.62 180 ASN A CA 1
ATOM 1439 C C . ASN A 1 180 ? -11.625 9.149 10.389 1.00 94.62 180 ASN A C 1
ATOM 1441 O O . ASN A 1 180 ? -11.125 8.577 11.357 1.00 94.62 180 ASN A O 1
ATOM 1445 N N . ARG A 1 181 ? -11.911 8.503 9.254 1.00 94.69 181 ARG A N 1
ATOM 1446 C CA . ARG A 1 181 ? -11.674 7.076 8.984 1.00 94.69 181 ARG A CA 1
ATOM 1447 C C . ARG A 1 181 ? -10.387 6.823 8.213 1.00 94.69 181 ARG A C 1
ATOM 1449 O O . ARG A 1 181 ? -10.078 5.684 7.872 1.00 94.69 181 ARG A O 1
ATOM 1456 N N . ILE A 1 182 ? -9.624 7.876 7.946 1.00 95.81 182 ILE A N 1
ATOM 1457 C CA . ILE A 1 182 ? -8.336 7.775 7.280 1.00 95.81 182 ILE A CA 1
ATOM 1458 C C . ILE A 1 182 ? -7.264 7.361 8.281 1.00 95.81 182 ILE A C 1
ATOM 1460 O O . ILE A 1 182 ? -7.136 7.915 9.376 1.00 95.81 182 ILE A O 1
ATOM 1464 N N . THR A 1 183 ? -6.470 6.386 7.866 1.00 96.06 183 THR A N 1
ATOM 1465 C CA . THR A 1 183 ? -5.157 6.083 8.423 1.00 96.06 183 THR A CA 1
ATOM 1466 C C . THR A 1 183 ? -4.195 5.752 7.281 1.00 96.06 183 THR A C 1
ATOM 1468 O O . THR A 1 183 ? -4.507 5.964 6.106 1.00 96.06 183 THR A O 1
ATOM 1471 N N . MET A 1 184 ? -2.990 5.297 7.596 1.00 95.00 184 MET A N 1
ATOM 1472 C CA . MET A 1 184 ? -1.924 5.111 6.618 1.00 95.00 184 MET A CA 1
ATOM 1473 C C . MET A 1 184 ? -1.135 3.830 6.844 1.00 95.00 184 MET A C 1
ATOM 1475 O O . MET A 1 184 ? -1.005 3.338 7.967 1.00 95.00 184 MET A O 1
ATOM 1479 N N . CYS A 1 185 ? -0.533 3.362 5.758 1.00 95.31 185 CYS A N 1
ATOM 1480 C CA . CYS A 1 185 ? 0.621 2.492 5.795 1.00 95.31 185 CYS A CA 1
ATOM 1481 C C . CYS A 1 185 ? 1.847 3.246 5.277 1.00 95.31 185 CYS A C 1
ATOM 1483 O O . CYS A 1 185 ? 1.857 3.695 4.129 1.00 95.31 185 CYS A O 1
ATOM 1485 N N . GLY A 1 186 ? 2.883 3.368 6.104 1.00 92.38 186 GLY A N 1
ATOM 1486 C CA . GLY A 1 186 ? 4.207 3.811 5.662 1.00 92.38 186 GLY A CA 1
ATOM 1487 C C . GLY A 1 186 ? 5.045 2.620 5.210 1.00 92.38 186 GLY A C 1
ATOM 1488 O O . GLY A 1 186 ? 4.919 1.532 5.767 1.00 92.38 186 GLY A O 1
ATOM 1489 N N . VAL A 1 187 ? 5.902 2.794 4.210 1.00 90.62 187 VAL A N 1
ATOM 1490 C CA . VAL A 1 187 ? 6.854 1.761 3.788 1.00 90.62 187 VAL A CA 1
ATOM 1491 C C . VAL A 1 187 ? 8.267 2.275 4.002 1.00 90.62 187 VAL A C 1
ATOM 1493 O O . VAL A 1 187 ? 8.567 3.426 3.700 1.00 90.62 187 VAL A O 1
ATOM 1496 N N . GLN A 1 188 ? 9.131 1.420 4.531 1.00 86.25 188 GLN A N 1
ATOM 1497 C CA . GLN A 1 188 ? 10.540 1.705 4.764 1.00 86.25 188 GLN A CA 1
ATOM 1498 C C . GLN A 1 188 ? 11.390 0.686 4.033 1.00 86.25 188 GLN A C 1
ATOM 1500 O O . GLN A 1 188 ? 11.334 -0.506 4.327 1.00 86.25 188 GLN A O 1
ATOM 1505 N N . VAL A 1 189 ? 12.191 1.150 3.088 1.00 82.50 189 VAL A N 1
ATOM 1506 C CA . VAL A 1 189 ? 13.048 0.323 2.255 1.00 82.50 189 VAL A CA 1
ATOM 1507 C C . VAL A 1 189 ? 14.482 0.444 2.741 1.00 82.50 189 VAL A C 1
ATOM 1509 O O . VAL A 1 189 ? 15.155 1.455 2.565 1.00 82.50 189 VAL A O 1
ATOM 1512 N N . GLN A 1 190 ? 14.993 -0.635 3.317 1.00 75.44 190 GLN A N 1
ATOM 1513 C CA . GLN A 1 190 ? 16.383 -0.725 3.730 1.00 75.44 190 GLN A CA 1
ATOM 1514 C C . GLN A 1 190 ? 17.228 -1.296 2.587 1.00 75.44 190 GLN A C 1
ATOM 1516 O O . GLN A 1 190 ? 17.084 -2.455 2.186 1.00 75.44 190 GLN A O 1
ATOM 1521 N N . ASN A 1 191 ? 18.149 -0.472 2.080 1.00 64.69 191 ASN A N 1
ATOM 1522 C CA . ASN A 1 191 ? 19.152 -0.867 1.092 1.00 64.69 191 ASN A CA 1
ATOM 1523 C C . ASN A 1 191 ? 20.506 -1.137 1.772 1.00 64.69 191 ASN A C 1
ATOM 1525 O O . ASN A 1 191 ? 20.888 -0.419 2.689 1.00 64.69 191 ASN A O 1
ATOM 1529 N N . TRP A 1 192 ? 21.281 -2.104 1.258 1.00 46.16 192 TRP A N 1
ATOM 1530 C CA . TRP A 1 192 ? 22.576 -2.616 1.773 1.00 46.16 192 TRP A CA 1
ATOM 1531 C C . TRP A 1 192 ? 23.566 -1.597 2.391 1.00 46.16 192 TRP A C 1
ATOM 1533 O O . TRP A 1 192 ? 24.379 -1.963 3.235 1.00 46.16 192 TRP A O 1
ATOM 1543 N N . LYS A 1 193 ? 23.552 -0.323 1.975 1.00 50.03 193 LYS A N 1
ATOM 1544 C CA . LYS A 1 193 ? 24.456 0.718 2.507 1.00 50.03 193 LYS A CA 1
ATOM 1545 C C . LYS A 1 193 ? 23.976 1.381 3.801 1.00 50.03 193 LYS A C 1
ATOM 1547 O O . LYS A 1 193 ? 24.742 2.128 4.402 1.00 50.03 193 LYS A O 1
ATOM 1552 N N . GLN A 1 194 ? 22.742 1.133 4.219 1.00 46.84 194 GLN A N 1
ATOM 1553 C CA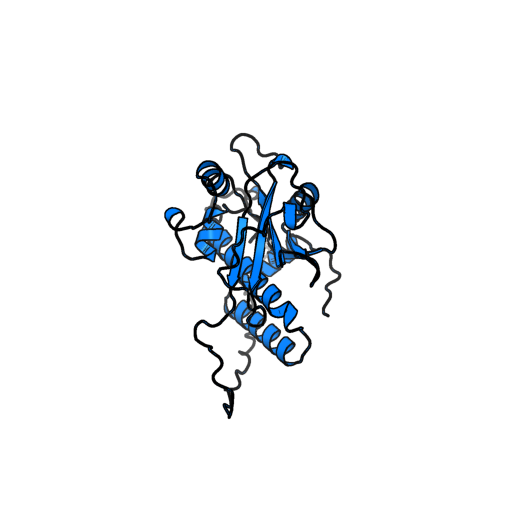 . GLN A 1 194 ? 22.208 1.605 5.485 1.00 46.84 194 GLN A CA 1
ATOM 1554 C C . GLN A 1 194 ? 22.241 0.440 6.465 1.00 46.84 194 GLN A C 1
ATOM 1556 O O . GLN A 1 194 ? 21.339 -0.389 6.514 1.00 46.84 194 GLN A O 1
ATOM 1561 N N . THR A 1 195 ? 23.326 0.363 7.229 1.00 37.44 195 THR A N 1
ATOM 1562 C CA . THR A 1 195 ? 23.479 -0.557 8.356 1.00 37.44 195 THR A CA 1
ATOM 1563 C C . THR A 1 195 ? 22.546 -0.131 9.493 1.00 37.44 195 THR A C 1
ATOM 1565 O O . THR A 1 195 ? 23.000 0.292 10.554 1.00 37.44 195 THR A O 1
ATOM 1568 N N . TYR A 1 196 ? 21.232 -0.195 9.287 1.00 38.22 196 TYR A N 1
ATOM 1569 C CA . TYR A 1 196 ? 20.315 -0.213 10.412 1.00 38.22 196 TYR A CA 1
ATOM 1570 C C . TYR A 1 196 ? 20.431 -1.597 11.031 1.00 38.22 196 TYR A C 1
ATOM 1572 O O . TYR A 1 196 ? 20.177 -2.618 10.393 1.00 38.22 196 TYR A O 1
ATOM 1580 N N . LYS A 1 197 ? 20.898 -1.636 12.279 1.00 38.09 197 LYS A N 1
ATOM 1581 C CA . LYS A 1 197 ? 20.702 -2.815 13.116 1.00 38.09 197 LYS A CA 1
ATOM 1582 C C . LYS A 1 197 ? 19.201 -3.099 13.096 1.00 38.09 197 LYS A C 1
ATOM 1584 O O . LYS A 1 197 ? 18.438 -2.196 13.421 1.00 38.09 197 LYS A O 1
ATOM 1589 N N . LEU A 1 198 ? 18.793 -4.321 12.753 1.00 42.25 198 LEU A N 1
ATOM 1590 C CA . LEU A 1 198 ? 17.408 -4.768 12.952 1.00 42.25 198 LEU A CA 1
ATOM 1591 C C . LEU A 1 198 ? 16.948 -4.557 14.413 1.00 42.25 198 LEU A C 1
ATOM 1593 O O . LEU A 1 198 ? 15.757 -4.434 14.667 1.00 42.25 198 LEU A O 1
ATOM 1597 N N . ASP A 1 199 ? 17.903 -4.444 15.346 1.00 39.41 199 ASP A N 1
ATOM 1598 C CA . ASP A 1 199 ? 17.695 -4.157 16.770 1.00 39.41 199 ASP A CA 1
ATOM 1599 C C . ASP A 1 199 ? 17.390 -2.679 17.089 1.00 39.41 199 ASP A C 1
ATOM 1601 O O . ASP A 1 199 ? 17.071 -2.349 18.231 1.00 39.41 199 ASP A O 1
ATOM 1605 N N . ALA A 1 200 ? 17.525 -1.759 16.125 1.00 41.50 200 ALA A N 1
ATOM 1606 C CA . ALA A 1 200 ? 17.017 -0.400 16.278 1.00 41.50 200 ALA A CA 1
ATOM 1607 C C . ALA A 1 200 ? 15.517 -0.459 16.002 1.00 41.50 200 ALA A C 1
ATOM 1609 O O . ALA A 1 200 ? 15.080 -0.402 14.857 1.00 41.50 200 ALA A O 1
ATOM 1610 N N . GLU A 1 201 ? 14.758 -0.690 17.066 1.00 47.78 201 GLU A N 1
ATOM 1611 C CA . GLU A 1 201 ? 13.334 -0.968 16.985 1.00 47.78 201 GLU A CA 1
ATOM 1612 C C . GLU A 1 201 ? 12.570 -0.002 16.058 1.00 47.78 201 GLU A C 1
ATOM 1614 O O . GLU A 1 201 ? 12.826 1.207 16.099 1.00 47.78 201 GLU A O 1
ATOM 1619 N N . PRO A 1 202 ? 11.528 -0.481 15.348 1.00 51.78 202 PRO A N 1
ATOM 1620 C CA . PRO A 1 202 ? 10.559 0.355 14.627 1.00 51.78 202 PRO A CA 1
ATOM 1621 C C . PRO A 1 202 ? 9.861 1.426 15.488 1.00 51.78 202 PRO A C 1
ATOM 1623 O O . PRO A 1 202 ? 9.035 2.176 14.977 1.00 51.78 202 PRO A O 1
ATOM 1626 N N . ARG A 1 203 ? 10.175 1.522 16.792 1.00 50.75 203 ARG A N 1
ATOM 1627 C CA . ARG A 1 203 ? 9.599 2.434 17.797 1.00 50.75 203 ARG A CA 1
ATOM 1628 C C . ARG A 1 203 ? 9.587 3.910 17.394 1.00 50.75 203 ARG A C 1
ATOM 1630 O O . ARG A 1 203 ? 8.843 4.677 17.999 1.00 50.75 203 ARG A O 1
ATOM 1637 N N . HIS A 1 204 ? 10.387 4.324 16.415 1.00 60.47 204 HIS A N 1
ATOM 1638 C CA . HIS A 1 204 ? 10.389 5.705 15.931 1.00 60.47 204 HIS A CA 1
ATOM 1639 C C . HIS A 1 204 ? 9.475 5.930 14.723 1.00 60.47 204 HIS A C 1
ATOM 1641 O O . HIS A 1 204 ? 9.032 7.049 14.503 1.00 60.47 204 HIS A O 1
ATOM 1647 N N . SER A 1 205 ? 9.084 4.891 13.996 1.00 73.56 205 SER A N 1
ATOM 1648 C CA . SER A 1 205 ? 8.373 5.036 12.727 1.00 73.56 205 SER A CA 1
ATOM 1649 C C . SER A 1 205 ? 6.874 5.186 12.952 1.00 73.56 205 SER A C 1
ATOM 1651 O O . SER A 1 205 ? 6.094 4.252 12.804 1.00 73.56 205 SER A O 1
ATOM 1653 N N . THR A 1 206 ? 6.477 6.390 13.353 1.00 85.38 206 THR A N 1
ATOM 1654 C CA . THR A 1 206 ? 5.088 6.753 13.643 1.00 85.38 206 THR A CA 1
ATOM 1655 C C . THR A 1 206 ? 4.639 7.891 12.722 1.00 85.38 206 THR A C 1
ATOM 1657 O O . THR A 1 206 ? 5.478 8.696 12.306 1.00 85.38 206 THR A O 1
ATOM 1660 N N . PRO A 1 207 ? 3.331 8.034 12.428 1.00 85.19 207 PRO A N 1
ATOM 1661 C CA . PRO A 1 207 ? 2.826 9.178 11.673 1.00 85.19 207 PRO A CA 1
ATOM 1662 C C . PRO A 1 207 ? 3.269 10.509 12.292 1.00 85.19 207 PRO A C 1
ATOM 1664 O O . PRO A 1 207 ? 3.737 11.393 11.583 1.00 85.19 207 PRO A O 1
ATOM 1667 N N . SER A 1 208 ? 3.219 10.622 13.623 1.00 85.75 208 SER A N 1
ATOM 1668 C CA . SER A 1 208 ? 3.610 11.836 14.343 1.00 85.75 208 SER A CA 1
ATOM 1669 C C . SER A 1 208 ? 5.090 12.188 14.176 1.00 85.75 208 SER A C 1
ATOM 1671 O O . SER A 1 208 ? 5.401 13.360 13.979 1.00 85.75 208 SER A O 1
ATOM 1673 N N . ASN A 1 209 ? 5.995 11.204 14.195 1.00 83.94 209 ASN A N 1
ATOM 1674 C CA . ASN A 1 209 ? 7.429 11.455 13.989 1.00 83.94 209 ASN A CA 1
ATOM 1675 C C . ASN A 1 209 ? 7.738 11.855 12.539 1.00 83.94 209 ASN A C 1
ATOM 1677 O O . ASN A 1 209 ? 8.543 12.756 12.307 1.00 83.94 209 ASN A O 1
ATOM 1681 N N . ALA A 1 210 ? 6.985 11.311 11.579 1.00 82.62 210 ALA A N 1
ATOM 1682 C CA . ALA A 1 210 ? 7.013 11.751 10.186 1.00 82.62 210 ALA A CA 1
ATOM 1683 C C . ALA A 1 210 ? 6.314 13.111 9.946 1.00 82.62 210 ALA A C 1
ATOM 1685 O O . ALA A 1 210 ? 6.265 13.589 8.808 1.00 82.62 210 ALA A O 1
ATOM 1686 N N . GLY A 1 211 ? 5.756 13.737 10.991 1.00 86.00 211 GLY A N 1
ATOM 1687 C CA . GLY A 1 211 ? 5.012 14.999 10.920 1.00 86.00 211 GLY A CA 1
ATOM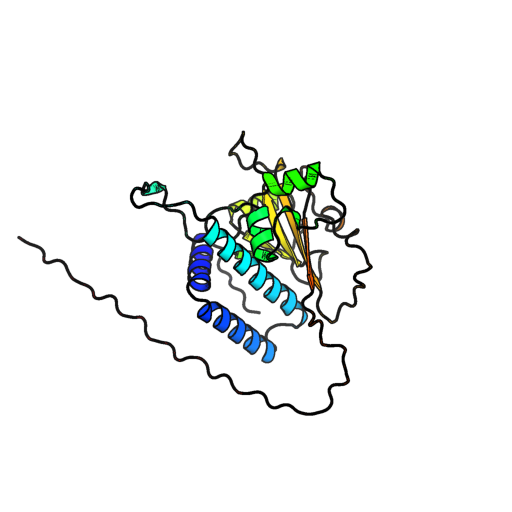 1688 C C . GLY A 1 211 ? 3.629 14.886 10.267 1.00 86.00 211 GLY A C 1
ATOM 1689 O O . GLY A 1 211 ? 3.054 15.900 9.872 1.00 86.00 211 GLY A O 1
ATOM 1690 N N . ILE A 1 212 ? 3.110 13.668 10.106 1.00 88.94 212 ILE A N 1
ATOM 1691 C CA . ILE A 1 212 ? 1.816 13.367 9.492 1.00 88.94 212 ILE A CA 1
ATOM 1692 C C . ILE A 1 212 ? 0.733 13.497 10.560 1.00 88.94 212 ILE A C 1
ATOM 1694 O O . ILE A 1 212 ? 0.664 12.718 11.514 1.00 88.94 212 ILE A O 1
ATOM 1698 N N . ASN A 1 213 ? -0.143 14.479 10.372 1.00 87.31 213 ASN A N 1
ATOM 1699 C CA . ASN A 1 213 ? -1.260 14.736 11.270 1.00 87.31 213 ASN A CA 1
ATOM 1700 C C . ASN A 1 213 ? -2.518 14.037 10.749 1.00 87.31 213 ASN A C 1
ATOM 1702 O O . ASN A 1 213 ? -3.132 14.480 9.775 1.00 87.31 213 ASN A O 1
ATOM 1706 N N . LEU A 1 214 ? -2.895 12.944 11.412 1.00 92.06 214 LEU A N 1
ATOM 1707 C CA . LEU A 1 214 ? -4.180 12.283 11.203 1.00 92.06 214 LEU A CA 1
ATOM 1708 C C . LEU A 1 214 ? -5.248 12.955 12.071 1.00 92.06 214 LEU A C 1
ATOM 1710 O O . LEU A 1 214 ? -5.023 13.198 13.257 1.00 92.06 214 LEU A O 1
ATOM 1714 N N . LYS A 1 215 ? -6.423 13.225 11.494 1.00 93.19 215 LYS A N 1
ATOM 1715 C CA . LYS A 1 215 ? -7.560 13.828 12.207 1.00 93.19 215 LYS A CA 1
ATOM 1716 C C . LYS A 1 215 ? -8.020 13.019 13.417 1.00 93.19 215 LYS A C 1
ATOM 1718 O O . LYS A 1 215 ? -8.355 13.594 14.447 1.00 93.19 215 LYS A O 1
ATOM 1723 N N . GLN A 1 216 ? -8.034 11.696 13.280 1.00 92.69 216 GLN A N 1
ATOM 1724 C CA . GLN A 1 216 ? -8.367 10.755 14.342 1.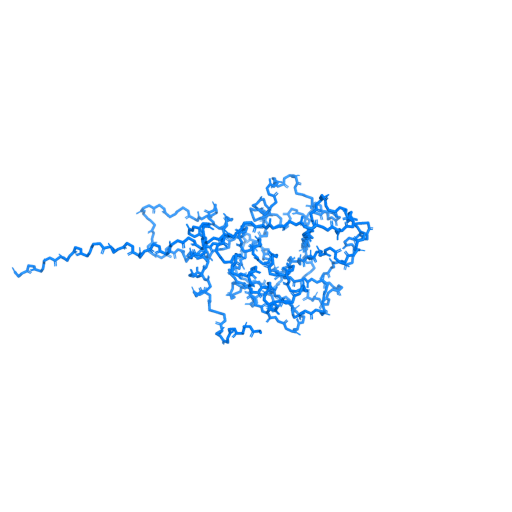00 92.69 216 GLN A CA 1
ATOM 1725 C C . GLN A 1 216 ? -7.122 9.935 14.685 1.00 92.69 216 GLN A C 1
ATOM 1727 O O . GLN A 1 216 ? -6.317 9.611 13.809 1.00 92.69 216 GLN A O 1
ATOM 1732 N N . ARG A 1 217 ? -6.986 9.534 15.951 1.00 90.38 217 ARG A N 1
ATOM 1733 C CA . ARG A 1 217 ? -5.920 8.631 16.406 1.00 90.38 217 ARG A CA 1
ATOM 1734 C C . ARG A 1 217 ? -6.228 7.173 16.034 1.00 90.38 217 ARG A C 1
ATOM 1736 O O . ARG A 1 217 ? -6.408 6.329 16.904 1.00 90.38 217 ARG A O 1
ATOM 1743 N N . ASN A 1 218 ? -6.343 6.909 14.738 1.00 94.12 218 ASN A N 1
ATOM 1744 C CA . ASN A 1 218 ? -6.544 5.570 14.195 1.00 94.12 218 ASN A CA 1
ATOM 1745 C C . ASN A 1 218 ? -5.246 4.745 14.260 1.00 94.12 218 ASN A C 1
ATOM 1747 O O . ASN A 1 218 ? -4.155 5.326 14.198 1.00 94.12 218 ASN A O 1
ATOM 1751 N N . PRO A 1 219 ? -5.338 3.405 14.349 1.00 94.69 219 PRO A N 1
ATOM 1752 C CA . PRO A 1 219 ? -4.167 2.548 14.204 1.00 94.69 219 PRO A CA 1
ATOM 1753 C C . PRO A 1 219 ? -3.568 2.703 12.806 1.00 94.69 219 PRO A C 1
ATOM 1755 O O . PRO A 1 219 ? -4.292 2.961 11.846 1.00 94.69 219 PRO A O 1
ATOM 1758 N N . TYR A 1 220 ? -2.253 2.561 12.682 1.00 94.06 220 TYR A N 1
ATOM 1759 C CA . TYR A 1 220 ? -1.514 2.686 11.423 1.00 94.06 220 TYR A CA 1
ATOM 1760 C C . TYR A 1 220 ? -0.622 1.464 11.216 1.00 94.06 220 TYR A C 1
ATOM 1762 O O . TYR A 1 220 ? -0.389 0.689 12.143 1.00 94.06 220 TYR A O 1
ATOM 1770 N N . LEU A 1 221 ? -0.113 1.311 9.996 1.00 94.31 221 LEU A N 1
ATOM 1771 C CA . LEU A 1 221 ? 0.792 0.229 9.631 1.00 94.31 221 LEU A CA 1
ATOM 1772 C C . LEU A 1 221 ? 2.134 0.788 9.147 1.00 94.31 221 LEU A C 1
ATOM 1774 O O . LEU A 1 221 ? 2.197 1.854 8.533 1.00 94.31 221 LEU A O 1
ATOM 1778 N N . VAL A 1 222 ? 3.213 0.054 9.403 1.00 91.75 222 VAL A N 1
ATOM 1779 C CA . VAL A 1 222 ? 4.510 0.287 8.766 1.00 91.75 222 VAL A CA 1
ATOM 1780 C C . VAL A 1 222 ? 5.013 -1.031 8.198 1.00 91.75 222 VAL A C 1
ATOM 1782 O O . VAL A 1 222 ? 5.051 -2.035 8.904 1.00 91.75 222 VAL A O 1
ATOM 1785 N N . LEU A 1 223 ? 5.394 -1.030 6.922 1.00 91.94 223 LEU A N 1
ATOM 1786 C CA . LEU A 1 223 ? 6.015 -2.170 6.255 1.00 91.94 223 LEU A CA 1
ATOM 1787 C C . LEU A 1 223 ? 7.508 -1.913 6.083 1.00 91.94 223 LEU A C 1
ATOM 1789 O O . LEU A 1 223 ? 7.903 -0.939 5.446 1.00 91.94 223 LEU A O 1
ATOM 1793 N N . SER A 1 224 ? 8.340 -2.814 6.594 1.00 87.44 224 SER A N 1
ATOM 1794 C CA . SER A 1 224 ? 9.790 -2.752 6.409 1.00 87.44 224 SER A CA 1
ATOM 1795 C C . SER A 1 224 ? 10.229 -3.731 5.323 1.00 87.44 224 SER A C 1
ATOM 1797 O O . SER A 1 224 ? 10.062 -4.942 5.451 1.00 87.44 224 SER A O 1
ATOM 1799 N N . PHE A 1 225 ? 10.800 -3.214 4.238 1.00 86.19 225 PHE A N 1
ATOM 1800 C CA . PHE A 1 225 ? 11.359 -3.997 3.142 1.00 86.19 225 PHE A CA 1
ATOM 1801 C C . PHE A 1 225 ? 12.873 -4.068 3.299 1.00 86.19 225 PHE A C 1
ATOM 1803 O O . PHE A 1 225 ? 13.562 -3.055 3.206 1.00 86.19 225 PHE A O 1
ATOM 1810 N N . SER A 1 226 ? 13.405 -5.274 3.483 1.00 82.75 226 SER A N 1
ATOM 1811 C CA . SER A 1 226 ? 14.841 -5.515 3.363 1.00 82.75 226 SER A CA 1
ATOM 1812 C C . SER A 1 226 ? 15.134 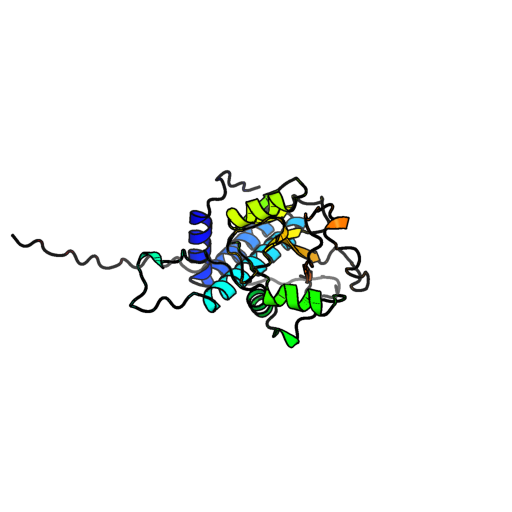-6.078 1.980 1.00 82.75 226 SER A C 1
ATOM 1814 O O . SER A 1 226 ? 14.787 -7.218 1.683 1.00 82.75 226 SER A O 1
ATOM 1816 N N . LEU A 1 227 ? 15.775 -5.280 1.125 1.00 77.06 227 LEU A N 1
ATOM 1817 C CA . LEU A 1 227 ? 16.143 -5.695 -0.236 1.00 77.06 227 LEU A CA 1
ATOM 1818 C C . LEU A 1 227 ? 17.556 -6.301 -0.299 1.00 77.06 227 LEU A C 1
ATOM 1820 O O . LEU A 1 227 ? 18.205 -6.295 -1.346 1.00 77.06 227 LEU A O 1
ATOM 1824 N N . SER A 1 228 ? 18.060 -6.789 0.836 1.00 68.25 228 SER A N 1
ATOM 1825 C CA . SER A 1 228 ? 19.375 -7.417 0.934 1.00 68.25 228 SER A CA 1
ATOM 1826 C C . SER A 1 228 ? 19.314 -8.902 0.569 1.00 68.25 228 SER A C 1
ATOM 1828 O O . SER A 1 228 ? 18.378 -9.613 0.928 1.00 68.25 228 SER A O 1
ATOM 1830 N N . ASP A 1 229 ? 20.330 -9.386 -0.151 1.00 58.56 229 ASP A N 1
ATOM 1831 C CA . ASP A 1 229 ? 20.514 -10.822 -0.342 1.00 58.56 229 ASP A CA 1
ATOM 1832 C C . ASP A 1 229 ? 21.061 -11.401 0.967 1.00 58.56 229 ASP A C 1
ATOM 1834 O O . ASP A 1 229 ? 22.149 -11.031 1.422 1.00 58.56 229 ASP A O 1
ATOM 1838 N N . SER A 1 230 ? 20.321 -12.330 1.573 1.00 51.28 230 SER A N 1
ATOM 1839 C CA . SER A 1 230 ? 20.740 -13.025 2.794 1.00 51.28 230 SER A CA 1
ATOM 1840 C C . SER A 1 230 ? 22.070 -13.778 2.628 1.00 51.28 230 SER A C 1
ATOM 1842 O O . SER A 1 230 ? 22.683 -14.168 3.621 1.00 51.28 230 SER A O 1
ATOM 1844 N N . LYS A 1 231 ? 22.553 -13.961 1.388 1.00 46.19 231 LYS A N 1
ATOM 1845 C CA . LYS A 1 231 ? 23.780 -14.699 1.058 1.00 46.19 231 LYS A CA 1
ATOM 1846 C C . LYS A 1 231 ? 25.030 -13.843 0.855 1.00 46.19 231 LYS A C 1
ATOM 1848 O O . LYS A 1 231 ? 26.117 -14.412 0.743 1.00 46.19 231 LYS A O 1
ATOM 1853 N N . SER A 1 232 ? 24.944 -12.514 0.814 1.00 42.25 232 SER A N 1
ATOM 1854 C CA . SER A 1 232 ? 26.111 -11.681 0.503 1.00 42.25 232 SER A CA 1
ATOM 1855 C C . SER A 1 232 ? 26.739 -11.051 1.743 1.00 42.25 232 SER A C 1
ATOM 1857 O O . SER A 1 232 ? 26.692 -9.844 1.903 1.00 42.25 232 SER A O 1
ATOM 1859 N N . HIS A 1 233 ? 27.413 -11.812 2.606 1.00 39.66 233 HIS A N 1
ATOM 1860 C CA . HIS A 1 233 ? 28.542 -11.204 3.326 1.00 39.66 233 HIS A CA 1
ATOM 1861 C C . HIS A 1 233 ? 29.621 -10.861 2.288 1.00 39.66 233 HIS A C 1
ATOM 1863 O O . HIS A 1 233 ? 29.940 -11.725 1.465 1.00 39.66 233 HIS A O 1
ATOM 1869 N N . PRO A 1 234 ? 30.186 -9.640 2.268 1.00 38.91 234 PRO A N 1
ATOM 1870 C CA . PRO A 1 234 ? 31.165 -9.273 1.261 1.00 38.91 234 PRO A CA 1
ATOM 1871 C C . PRO A 1 234 ? 32.467 -10.022 1.553 1.00 38.91 234 PRO A C 1
ATOM 1873 O O . PRO A 1 234 ? 33.339 -9.541 2.270 1.00 38.91 234 PRO A O 1
ATOM 1876 N N . LYS A 1 235 ? 32.624 -11.211 0.967 1.00 35.91 235 LYS A N 1
ATOM 1877 C CA . LYS A 1 235 ? 33.955 -11.665 0.583 1.00 35.91 235 LYS A CA 1
ATOM 1878 C C . LYS A 1 235 ? 34.366 -10.764 -0.570 1.00 35.91 235 LYS A C 1
ATOM 1880 O O . LYS A 1 235 ? 33.728 -10.770 -1.617 1.00 35.91 235 LYS A O 1
ATOM 1885 N N . THR A 1 236 ? 35.364 -9.936 -0.299 1.00 36.00 236 THR A N 1
ATOM 1886 C CA . THR A 1 236 ? 36.161 -9.136 -1.227 1.00 36.00 236 THR A CA 1
ATOM 1887 C C . THR A 1 236 ? 35.993 -9.603 -2.675 1.00 36.00 236 THR A C 1
ATOM 1889 O O . THR A 1 236 ? 36.482 -10.669 -3.041 1.00 36.00 236 THR A O 1
ATOM 1892 N N . LEU A 1 237 ? 35.270 -8.833 -3.495 1.00 36.25 237 LEU A N 1
ATOM 1893 C CA . LEU A 1 237 ? 35.151 -9.095 -4.930 1.00 36.25 237 LEU A CA 1
ATOM 1894 C C . LEU A 1 237 ? 36.498 -8.782 -5.594 1.00 36.25 237 LEU A C 1
ATOM 1896 O O . LEU A 1 237 ? 36.739 -7.668 -6.050 1.00 36.25 237 LEU A O 1
ATOM 1900 N N . GLN A 1 238 ? 37.383 -9.774 -5.623 1.00 34.22 238 GLN A N 1
ATOM 1901 C CA . GLN A 1 238 ? 38.381 -9.913 -6.675 1.00 34.22 238 GLN A CA 1
ATOM 1902 C C . GLN A 1 238 ? 37.862 -10.916 -7.708 1.00 34.22 238 GLN A C 1
ATOM 1904 O O . GLN A 1 238 ? 37.470 -12.022 -7.348 1.00 34.22 238 GLN A O 1
ATOM 1909 N N . GLY A 1 239 ? 37.941 -10.522 -8.981 1.00 36.88 239 GLY A N 1
ATOM 1910 C CA . GLY A 1 239 ? 38.106 -11.440 -10.109 1.00 36.88 239 GLY A CA 1
ATOM 1911 C C . GLY A 1 239 ? 36.833 -11.994 -10.750 1.00 36.88 239 GLY A C 1
ATOM 1912 O O . GLY A 1 239 ? 36.175 -12.861 -10.190 1.00 36.88 239 GLY A O 1
ATOM 1913 N N . ASP A 1 240 ? 36.576 -11.506 -11.967 1.00 39.59 240 ASP A N 1
ATOM 1914 C CA . ASP A 1 240 ? 35.941 -12.165 -13.118 1.00 39.59 240 ASP A CA 1
ATOM 1915 C C . ASP A 1 240 ? 34.676 -12.998 -12.924 1.00 39.59 240 ASP A C 1
ATOM 1917 O O . ASP A 1 240 ? 34.761 -14.129 -12.459 1.00 39.59 240 ASP A O 1
ATOM 1921 N N . LYS A 1 241 ? 33.553 -12.526 -13.502 1.00 37.53 241 LYS A N 1
ATOM 1922 C CA . LYS A 1 241 ? 32.619 -13.373 -14.278 1.00 37.53 241 LYS A CA 1
ATOM 1923 C C . LYS A 1 241 ? 31.942 -12.576 -15.396 1.00 37.53 241 LYS A C 1
ATOM 1925 O O . LYS A 1 241 ? 31.159 -11.660 -15.148 1.00 37.53 241 LYS A O 1
ATOM 1930 N N . THR A 1 242 ? 32.227 -12.968 -16.631 1.00 36.41 242 THR A N 1
ATOM 1931 C CA . THR A 1 242 ? 31.373 -12.766 -17.805 1.00 36.41 242 THR A CA 1
ATOM 1932 C C . THR A 1 242 ? 29.990 -13.368 -17.538 1.00 36.41 242 THR A C 1
ATOM 1934 O O . THR A 1 242 ? 29.881 -14.511 -17.099 1.00 36.41 242 THR A O 1
ATOM 1937 N N . TRP A 1 243 ? 28.928 -12.603 -17.805 1.00 35.75 243 TRP A N 1
ATOM 1938 C CA . TRP A 1 243 ? 27.536 -13.054 -17.683 1.00 35.75 243 TRP A CA 1
ATOM 1939 C C . TRP A 1 243 ? 26.851 -13.048 -19.054 1.00 35.75 243 TRP A C 1
ATOM 1941 O O . TRP A 1 243 ? 27.172 -12.188 -19.881 1.00 35.75 243 TRP A O 1
ATOM 1951 N N . PRO A 1 244 ? 25.934 -13.997 -19.314 1.00 35.56 244 PRO A N 1
ATOM 1952 C CA . PRO A 1 244 ? 25.359 -14.196 -20.636 1.00 35.56 244 PRO A CA 1
ATOM 1953 C C . PRO A 1 244 ? 24.538 -12.979 -21.066 1.00 35.56 244 PRO A C 1
ATOM 1955 O O . PRO A 1 244 ? 23.761 -12.422 -20.287 1.00 35.56 244 PRO A O 1
ATOM 1958 N N . GLN A 1 245 ? 24.709 -12.570 -22.324 1.00 32.59 245 GLN A N 1
ATOM 1959 C CA . GLN A 1 245 ? 23.811 -11.612 -22.950 1.00 32.59 245 GLN A CA 1
ATOM 1960 C C . GLN A 1 245 ? 22.419 -12.233 -23.056 1.00 32.59 245 GLN A C 1
ATOM 1962 O O . GLN A 1 245 ? 22.235 -13.253 -23.714 1.00 32.59 245 GLN A O 1
ATOM 1967 N N . VAL A 1 246 ? 21.438 -11.603 -22.414 1.00 36.78 246 VAL A N 1
ATOM 1968 C CA . VAL A 1 246 ? 20.027 -11.904 -22.647 1.00 36.78 246 VAL A CA 1
ATOM 1969 C C . VAL A 1 246 ? 19.588 -11.038 -23.820 1.00 36.78 246 VAL A C 1
ATOM 1971 O O . VAL A 1 246 ? 19.493 -9.816 -23.695 1.00 36.78 246 VAL A O 1
ATOM 1974 N N . SER A 1 247 ? 19.381 -11.656 -24.980 1.00 36.88 247 SER A N 1
ATOM 1975 C CA . SER A 1 247 ? 18.748 -10.987 -26.115 1.00 36.88 247 SER A CA 1
ATOM 1976 C C . SER A 1 247 ? 17.273 -10.720 -25.790 1.00 36.88 247 SER A C 1
ATOM 1978 O O . SER A 1 247 ? 16.625 -11.582 -25.191 1.00 36.88 247 SER A O 1
ATOM 1980 N N . PRO A 1 248 ? 16.720 -9.555 -26.166 1.00 35.22 248 PRO A N 1
ATOM 1981 C CA . PRO A 1 248 ? 15.300 -9.294 -25.982 1.00 35.22 248 PRO A CA 1
ATOM 1982 C C . PRO A 1 248 ? 14.466 -10.312 -26.781 1.00 35.22 248 PRO A C 1
ATOM 1984 O O . PRO A 1 248 ? 14.846 -10.646 -27.908 1.00 35.22 248 PRO A O 1
ATOM 1987 N N . PRO A 1 249 ? 13.344 -10.817 -26.232 1.00 40.00 249 PRO A N 1
ATOM 1988 C CA . PRO A 1 249 ? 12.443 -11.676 -26.985 1.00 40.00 249 PRO A CA 1
ATOM 1989 C C . PRO A 1 249 ? 11.875 -10.911 -28.183 1.00 40.00 249 PRO A C 1
ATOM 1991 O O . PRO A 1 249 ? 11.612 -9.707 -28.108 1.00 40.00 249 PRO A O 1
ATOM 1994 N N . ALA A 1 250 ? 11.709 -11.616 -29.302 1.00 44.94 250 ALA A N 1
ATOM 1995 C CA . ALA A 1 250 ? 11.136 -11.048 -30.511 1.00 44.94 250 ALA A CA 1
ATOM 1996 C C . ALA A 1 250 ? 9.726 -10.516 -30.216 1.00 44.94 250 ALA A C 1
ATOM 1998 O O . ALA A 1 250 ? 8.883 -11.239 -29.685 1.00 44.94 250 ALA A O 1
ATOM 1999 N N . LEU A 1 251 ? 9.480 -9.254 -30.573 1.00 37.19 251 LEU A N 1
ATOM 2000 C CA . LEU A 1 251 ? 8.142 -8.673 -30.611 1.00 37.19 251 LEU A CA 1
ATOM 2001 C C . LEU A 1 251 ? 7.285 -9.530 -31.548 1.00 37.19 251 LEU A C 1
ATOM 2003 O O . LEU A 1 251 ? 7.450 -9.470 -32.767 1.00 37.19 251 LEU A O 1
ATOM 2007 N N . LEU A 1 252 ? 6.388 -10.344 -30.992 1.00 40.50 252 LEU A N 1
ATOM 2008 C CA . LEU A 1 252 ? 5.350 -10.971 -31.797 1.00 40.50 252 LEU A CA 1
ATOM 2009 C C . LEU A 1 252 ? 4.396 -9.862 -32.265 1.00 40.50 252 LEU A C 1
ATOM 2011 O O . LEU A 1 252 ? 3.955 -9.058 -31.438 1.00 40.50 252 LEU A O 1
ATOM 2015 N N . PRO A 1 253 ? 4.089 -9.778 -33.571 1.00 40.81 253 PRO A N 1
ATOM 2016 C CA . PRO A 1 253 ? 3.120 -8.812 -34.056 1.00 40.81 253 PRO A CA 1
ATOM 2017 C C . PRO A 1 253 ? 1.749 -9.087 -33.419 1.00 40.81 253 PRO A C 1
ATOM 2019 O O . PRO A 1 253 ? 1.430 -10.244 -33.121 1.00 40.81 253 PRO A O 1
ATOM 2022 N N . PRO A 1 254 ? 0.927 -8.044 -33.204 1.00 37.66 254 PRO A N 1
ATOM 2023 C CA . PRO A 1 254 ? -0.428 -8.220 -32.706 1.00 37.66 254 PRO A CA 1
ATOM 2024 C C . PRO A 1 254 ? -1.184 -9.173 -33.636 1.00 37.66 254 PRO A C 1
ATOM 2026 O O . PRO A 1 254 ? -1.225 -8.962 -34.849 1.00 37.66 254 PRO A O 1
ATOM 2029 N N . GLN A 1 255 ? -1.760 -10.236 -33.070 1.00 40.28 255 GLN A N 1
ATOM 2030 C CA . GLN A 1 255 ? -2.676 -11.092 -33.813 1.00 40.28 255 GLN A CA 1
ATOM 2031 C C . GLN A 1 255 ? -3.846 -10.228 -34.283 1.00 40.28 255 GLN A C 1
ATOM 2033 O O . GLN A 1 255 ? -4.567 -9.651 -33.472 1.00 40.28 255 GLN A O 1
ATOM 2038 N N . SER A 1 256 ? -3.996 -10.102 -35.599 1.00 37.88 256 SER A N 1
ATOM 2039 C CA . SER A 1 256 ? -5.147 -9.454 -36.209 1.00 37.88 256 SER A CA 1
ATOM 2040 C C . SER A 1 256 ? -6.404 -10.238 -35.843 1.00 37.88 256 SER A C 1
ATOM 2042 O O . SER A 1 256 ? -6.576 -11.369 -36.303 1.00 37.88 256 SER A O 1
ATOM 2044 N N . GLU A 1 257 ? -7.286 -9.652 -35.037 1.00 36.38 257 GLU A N 1
ATOM 2045 C CA . GLU A 1 257 ? -8.655 -10.141 -34.920 1.00 36.38 257 GLU A CA 1
ATOM 2046 C C . GLU A 1 257 ? -9.306 -10.092 -36.307 1.00 36.38 257 GLU A C 1
ATOM 2048 O O . GLU A 1 257 ? -9.346 -9.053 -36.974 1.00 36.38 257 GLU A O 1
ATOM 2053 N N . SER A 1 258 ? -9.776 -11.249 -36.771 1.00 35.34 258 SER A N 1
ATOM 2054 C CA . SER A 1 258 ? -10.517 -11.387 -38.016 1.00 35.34 258 SER A CA 1
ATOM 2055 C C . SER A 1 258 ? -11.799 -10.563 -37.931 1.00 35.34 258 SER A C 1
ATOM 2057 O O . SER A 1 258 ? -12.743 -10.914 -37.220 1.00 35.34 258 SER A O 1
ATOM 2059 N N . THR A 1 259 ? -11.842 -9.465 -38.674 1.00 33.34 259 THR A N 1
ATOM 2060 C CA . THR A 1 259 ? -13.036 -8.644 -38.848 1.00 33.34 259 THR A CA 1
ATOM 2061 C C . THR A 1 259 ? -14.011 -9.403 -39.743 1.00 33.34 259 THR A C 1
ATOM 2063 O O . THR A 1 259 ? -13.930 -9.363 -40.968 1.00 33.34 259 THR A O 1
ATOM 2066 N N . THR A 1 260 ? -14.941 -10.132 -39.131 1.00 36.25 260 THR A N 1
ATOM 2067 C CA . THR A 1 260 ? -16.115 -10.657 -39.836 1.00 36.25 260 THR A CA 1
ATOM 2068 C C . THR A 1 260 ? -17.121 -9.518 -39.977 1.00 36.25 260 THR A C 1
ATOM 2070 O O . THR A 1 260 ? -17.816 -9.156 -39.031 1.00 36.25 260 THR A O 1
ATOM 2073 N N . THR A 1 261 ? -17.167 -8.903 -41.154 1.00 35.00 261 THR A N 1
ATOM 2074 C CA . THR A 1 261 ? -18.134 -7.860 -41.516 1.00 35.00 261 THR A CA 1
ATOM 2075 C C . THR A 1 261 ? -19.546 -8.459 -41.607 1.00 35.00 261 THR A C 1
ATOM 2077 O O . THR A 1 261 ? -19.737 -9.411 -42.369 1.00 35.00 261 THR A O 1
ATOM 2080 N N . PRO A 1 262 ? -20.571 -7.927 -40.915 1.00 38.19 262 PRO A N 1
ATOM 2081 C CA . PRO A 1 262 ? -21.941 -8.365 -41.143 1.00 38.19 262 PRO A CA 1
ATOM 2082 C C . PRO A 1 262 ? -22.480 -7.732 -42.435 1.00 38.19 262 PRO A C 1
ATOM 2084 O O . PRO A 1 262 ? -22.438 -6.514 -42.624 1.00 38.19 262 PRO A O 1
ATOM 2087 N N . LYS A 1 263 ? -22.993 -8.572 -43.342 1.00 35.50 263 LYS A N 1
ATOM 2088 C CA . LYS A 1 263 ? -23.717 -8.141 -44.545 1.00 35.50 263 LYS A CA 1
ATOM 2089 C C . LYS A 1 263 ? -24.987 -7.386 -44.136 1.00 35.50 263 LYS A C 1
ATOM 2091 O O . LYS A 1 263 ? -25.842 -7.937 -43.450 1.00 35.50 263 LYS A O 1
ATOM 2096 N N . ARG A 1 264 ? -25.124 -6.144 -44.605 1.00 34.94 264 ARG A N 1
ATOM 2097 C CA . ARG A 1 264 ? -26.389 -5.395 -44.618 1.00 34.94 264 ARG A CA 1
ATOM 2098 C C . ARG A 1 264 ? -27.346 -6.071 -45.605 1.00 34.94 264 ARG A C 1
ATOM 2100 O O . ARG A 1 264 ? -27.010 -6.180 -46.781 1.00 34.94 264 ARG A O 1
ATOM 2107 N N . ALA A 1 265 ? -28.508 -6.505 -45.127 1.00 41.16 265 ALA A N 1
ATOM 2108 C CA . ALA A 1 265 ? -29.650 -6.829 -45.974 1.00 41.16 265 ALA A CA 1
ATOM 2109 C C . ALA A 1 265 ? -30.456 -5.544 -46.228 1.00 41.16 265 ALA A C 1
ATOM 2111 O O . ALA A 1 265 ? -30.749 -4.805 -45.285 1.00 41.16 265 ALA A O 1
ATOM 2112 N N . LEU A 1 266 ? -30.741 -5.284 -47.504 1.00 39.25 266 LEU A N 1
ATOM 2113 C CA . LEU A 1 266 ? -31.919 -4.551 -47.964 1.00 39.25 266 LEU A CA 1
ATOM 2114 C C . LEU A 1 266 ? -33.037 -5.574 -48.173 1.00 39.25 266 LEU A C 1
ATOM 2116 O O . LEU A 1 266 ? -32.693 -6.693 -48.625 1.00 39.25 266 LEU A O 1
#

Secondary structure (DSSP, 8-state):
-----S---HHHHHHHHHHHHH-HHHHHHHHHHHHHHHHTTSS-TTHHHHHHHHHHHHHHHHHHHHHT-----TT--GGG-PPTT-S-EEHHHHHHHHHS--GGG---SS--HHHHHHHHHHEEE--SEEEEESSPPPHHHHHHHHHHTEEEEEPTTS-S-SEEEEEEE-BTTB-S--GGGEEEEEEEEE-TT----TTS-GGG--TTTTT---SS----EEEEEE---TT-------S-------PPPP-PPPP-----PPPPP-